Protein AF-A0A452YRM8-F1 (afdb_monomer)

Foldseek 3Di:
DVVLLCQQADPDQVGKRKDPDFAKDKDKDFDPAKWQWFKKKWQFAWQQKKWKWFAADPDPVRTDTQDGIDGDDNGIDMGTSLRDTGRMMMIIRHGGDIGMTRYMDTDGGGQHQDHPLCVLLCVVLSVQVVVVVVPDPDPDSPSVVLSSLLSVPCPVVVVVLVVVVVVDPDDSVVNNVVSVVVSVVSPPPDDPPDDD

Structure (mmCIF, N/CA/C/O backbone):
data_AF-A0A452YRM8-F1
#
_entry.id   AF-A0A452YRM8-F1
#
loop_
_atom_site.group_PDB
_atom_site.id
_atom_site.type_symbol
_atom_site.label_atom_id
_atom_site.label_alt_id
_atom_site.label_comp_id
_atom_site.label_asym_id
_atom_site.label_entity_id
_atom_site.label_seq_id
_atom_site.pdbx_PDB_ins_code
_atom_site.Cartn_x
_atom_site.Cartn_y
_atom_site.Cartn_z
_atom_site.occupancy
_atom_site.B_iso_or_equiv
_atom_site.auth_seq_id
_atom_site.auth_comp_id
_atom_site.auth_asym_id
_atom_site.auth_atom_id
_atom_site.pdbx_PDB_model_num
ATOM 1 N N . SER A 1 1 ? -2.938 9.237 -21.893 1.00 46.12 1 SER A N 1
ATOM 2 C CA . SER A 1 1 ? -1.861 8.493 -21.199 1.00 46.12 1 SER A CA 1
ATOM 3 C C . SER A 1 1 ? -2.365 7.520 -20.121 1.00 46.12 1 SER A C 1
ATOM 5 O O . SER A 1 1 ? -1.609 6.620 -19.784 1.00 46.12 1 SER A O 1
ATOM 7 N N . GLY A 1 2 ? -3.614 7.614 -19.626 1.00 52.16 2 GLY A N 1
ATOM 8 C CA . GLY A 1 2 ? -4.144 6.734 -18.562 1.00 52.16 2 GLY A CA 1
ATOM 9 C C . GLY A 1 2 ? -4.375 5.256 -18.927 1.00 52.16 2 GLY A C 1
ATOM 10 O O . GLY A 1 2 ? -4.176 4.394 -18.080 1.00 52.16 2 GLY A O 1
ATOM 11 N N . GLN A 1 3 ? -4.691 4.930 -20.188 1.00 58.25 3 GLN A N 1
ATOM 12 C CA . GLN A 1 3 ? -4.944 3.536 -20.610 1.00 58.25 3 GLN A CA 1
ATOM 13 C C . GLN A 1 3 ? -3.745 2.594 -20.402 1.00 58.25 3 GLN A C 1
ATOM 15 O O . GLN A 1 3 ? -3.945 1.420 -20.131 1.00 58.25 3 GLN A O 1
ATOM 20 N N . LYS A 1 4 ? -2.500 3.093 -2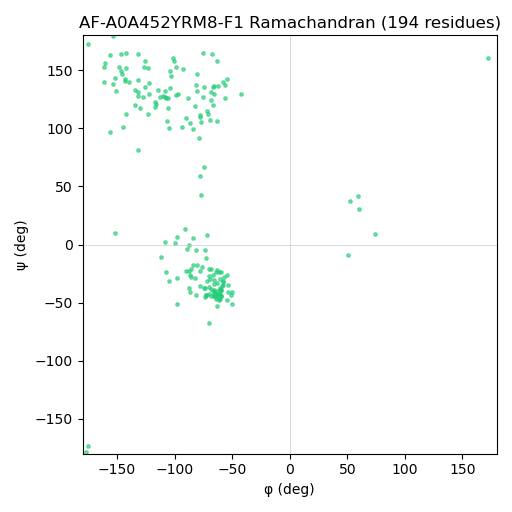0.467 1.00 73.69 4 LYS A N 1
ATOM 21 C CA . LYS A 1 4 ? -1.307 2.258 -20.232 1.00 73.69 4 LYS A CA 1
ATOM 22 C C . LYS A 1 4 ? -1.042 1.974 -18.753 1.00 73.69 4 LYS A C 1
ATOM 24 O O . LYS A 1 4 ? -0.333 1.023 -18.455 1.00 73.69 4 LYS A O 1
ATOM 29 N N . ALA A 1 5 ? -1.553 2.805 -17.841 1.00 81.31 5 ALA A N 1
ATOM 30 C CA . ALA A 1 5 ? -1.386 2.587 -16.405 1.00 81.31 5 ALA A CA 1
ATOM 31 C C . ALA A 1 5 ? -2.274 1.439 -15.917 1.00 81.31 5 ALA A C 1
ATOM 33 O O . ALA A 1 5 ? -1.815 0.632 -15.122 1.00 81.31 5 ALA A O 1
ATOM 34 N N . ALA A 1 6 ? -3.489 1.312 -16.462 1.00 86.50 6 ALA A N 1
ATOM 35 C CA . ALA A 1 6 ? -4.409 0.222 -16.134 1.00 86.50 6 ALA A CA 1
ATOM 36 C C . ALA A 1 6 ? -3.855 -1.172 -16.481 1.00 86.50 6 ALA A C 1
ATOM 38 O O . ALA A 1 6 ? -4.227 -2.140 -15.830 1.00 86.50 6 ALA A O 1
ATOM 39 N N . ASN A 1 7 ? -2.910 -1.268 -17.426 1.00 88.69 7 ASN A N 1
ATOM 40 C CA . ASN A 1 7 ? -2.242 -2.527 -17.774 1.00 88.69 7 ASN A CA 1
ATOM 41 C C . ASN A 1 7 ? -1.607 -3.222 -16.563 1.00 88.69 7 ASN A C 1
ATOM 43 O O . ASN A 1 7 ? -1.471 -4.435 -16.579 1.00 88.69 7 ASN A O 1
ATOM 47 N N . VAL A 1 8 ? -1.232 -2.482 -15.508 1.00 91.06 8 VAL A N 1
ATOM 48 C CA . VAL A 1 8 ? -0.660 -3.120 -14.315 1.00 91.06 8 VAL A CA 1
ATOM 49 C C . VAL A 1 8 ? -1.678 -3.877 -13.465 1.00 91.06 8 VAL A C 1
ATOM 51 O O . VAL A 1 8 ? -1.271 -4.580 -12.549 1.00 91.06 8 VAL A O 1
ATOM 54 N N . LEU A 1 9 ? -2.977 -3.708 -13.706 1.00 91.25 9 LEU A N 1
ATOM 55 C CA . LEU A 1 9 ? -4.030 -4.379 -12.941 1.00 91.25 9 LEU A CA 1
ATOM 56 C C . LEU A 1 9 ? -4.368 -5.758 -13.516 1.00 91.25 9 LEU A C 1
ATOM 58 O O . LEU A 1 9 ? -4.862 -6.618 -12.790 1.00 91.25 9 LEU A O 1
ATOM 62 N N . GLU A 1 10 ? -4.073 -5.975 -14.796 1.00 87.38 10 GLU A N 1
ATOM 63 C CA . GLU A 1 10 ? -4.339 -7.232 -15.481 1.00 87.38 10 GLU A CA 1
ATOM 64 C C . GLU A 1 10 ? -3.142 -8.175 -15.315 1.00 87.38 10 GLU A C 1
ATOM 66 O O . GLU A 1 10 ? -2.018 -7.803 -15.654 1.00 87.38 10 GLU A O 1
ATOM 71 N N . PRO A 1 11 ? -3.329 -9.415 -14.833 1.00 82.50 11 PRO A N 1
ATOM 72 C CA . PRO A 1 11 ? -2.251 -10.389 -14.683 1.00 82.50 11 PRO A CA 1
ATOM 73 C C . PRO A 1 11 ? -1.866 -11.027 -16.031 1.00 82.50 11 PRO A C 1
ATOM 75 O O . PRO A 1 11 ? -1.664 -12.240 -16.123 1.00 82.50 11 PRO A O 1
ATOM 78 N N . ASP A 1 12 ? -1.773 -10.226 -17.092 1.00 81.06 12 ASP A N 1
ATOM 79 C CA . ASP A 1 12 ? -1.272 -10.647 -18.392 1.00 81.06 12 ASP A CA 1
ATOM 80 C C . ASP A 1 12 ? 0.158 -10.130 -18.623 1.00 81.06 12 ASP A C 1
ATOM 82 O O . ASP A 1 12 ? 0.584 -9.110 -18.091 1.00 81.06 12 ASP A O 1
ATOM 86 N N . LEU A 1 13 ? 0.948 -10.884 -19.392 1.00 87.31 13 LEU A N 1
ATOM 87 C CA . LEU A 1 13 ? 2.312 -10.483 -19.775 1.00 87.31 13 LEU A CA 1
ATOM 88 C C . LEU A 1 13 ? 2.355 -9.860 -21.177 1.00 87.31 13 LEU A C 1
ATOM 90 O O . LEU A 1 13 ? 3.431 -9.638 -21.736 1.00 87.31 13 LEU A O 1
ATOM 94 N N . ARG A 1 14 ? 1.183 -9.639 -21.782 1.00 88.19 14 ARG A N 1
ATOM 95 C CA . ARG A 1 14 ? 1.043 -9.115 -23.148 1.00 88.19 14 ARG A CA 1
ATOM 96 C C . ARG A 1 14 ? 1.039 -7.594 -23.124 1.00 88.19 14 ARG A C 1
ATOM 98 O O . ARG A 1 14 ? 1.630 -6.953 -23.994 1.00 88.19 14 ARG A O 1
ATOM 105 N N . SER A 1 15 ? 0.410 -7.029 -22.105 1.00 89.56 15 SER A N 1
ATOM 106 C CA . SER A 1 15 ? 0.388 -5.615 -21.801 1.00 89.56 15 SER A CA 1
ATOM 107 C C . SER A 1 15 ? 1.368 -5.304 -20.666 1.00 89.56 15 SER A C 1
ATOM 109 O O . SER A 1 15 ? 1.890 -6.183 -19.989 1.00 89.56 15 SER A O 1
ATOM 111 N N . HIS A 1 16 ? 1.748 -4.038 -20.551 1.00 91.44 16 HIS A N 1
ATOM 112 C CA . HIS A 1 16 ? 2.569 -3.550 -19.447 1.00 91.44 16 HIS A CA 1
ATOM 113 C C .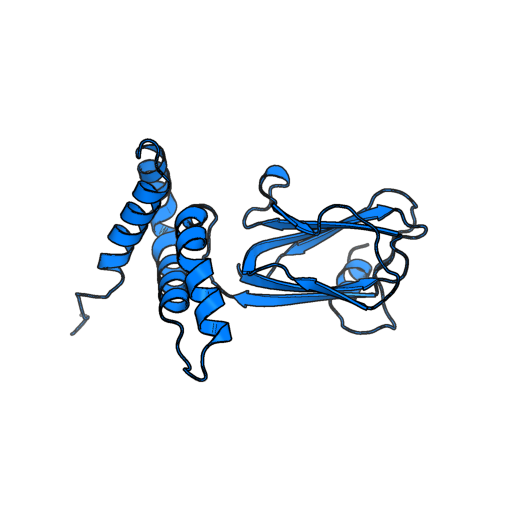 HIS A 1 16 ? 2.415 -2.038 -19.352 1.00 91.44 16 HIS A C 1
ATOM 115 O O . HIS A 1 16 ? 2.117 -1.362 -20.348 1.00 91.44 16 HIS A O 1
ATOM 121 N N . TRP A 1 17 ? 2.666 -1.499 -18.169 1.00 93.38 17 TRP A N 1
ATOM 122 C CA . TRP A 1 17 ? 2.950 -0.083 -18.028 1.00 93.38 17 TRP A CA 1
ATOM 123 C C . TRP A 1 17 ? 4.414 0.169 -18.368 1.00 93.38 17 TRP A C 1
ATOM 125 O O . TRP A 1 17 ? 5.299 -0.591 -17.969 1.00 93.38 17 TRP A O 1
ATOM 135 N N . SER A 1 18 ? 4.671 1.231 -19.122 1.00 91.31 18 SER A N 1
ATOM 136 C CA . SER A 1 18 ? 6.018 1.709 -19.405 1.00 91.31 18 SER A CA 1
ATOM 137 C C . SER A 1 18 ? 6.052 3.221 -19.524 1.00 91.31 18 SER A C 1
ATOM 139 O O . SER A 1 18 ? 5.086 3.850 -19.969 1.00 91.31 18 SER A O 1
ATOM 141 N N . THR A 1 19 ? 7.186 3.797 -19.149 1.00 88.25 19 THR A N 1
ATOM 142 C CA . THR A 1 19 ? 7.471 5.217 -19.339 1.00 88.25 19 THR A CA 1
ATOM 143 C C . THR A 1 19 ? 8.331 5.416 -20.585 1.00 88.25 19 THR A C 1
ATOM 145 O O . THR A 1 19 ? 9.067 4.525 -21.008 1.00 88.25 19 THR A O 1
ATOM 148 N N . ALA A 1 20 ? 8.218 6.589 -21.209 1.00 77.62 20 ALA A N 1
ATOM 149 C CA . ALA A 1 20 ? 9.052 6.974 -22.353 1.00 77.62 20 ALA A CA 1
ATOM 150 C C . ALA A 1 20 ? 10.375 7.640 -21.922 1.00 77.62 20 ALA A C 1
ATOM 152 O O . ALA A 1 20 ? 11.170 8.049 -22.764 1.00 77.62 20 ALA A O 1
ATOM 153 N N . THR A 1 21 ? 10.588 7.786 -20.614 1.00 70.31 21 THR A N 1
ATOM 154 C CA . THR A 1 21 ? 11.657 8.571 -19.999 1.00 70.31 21 THR A CA 1
ATOM 155 C C . THR A 1 21 ? 12.458 7.722 -19.013 1.00 70.31 21 THR A C 1
ATOM 157 O O . THR A 1 21 ? 11.938 6.787 -18.401 1.00 70.31 21 THR A O 1
ATOM 160 N N . ASN A 1 22 ? 13.728 8.090 -18.826 1.00 67.62 22 ASN A N 1
ATOM 161 C CA . ASN A 1 22 ? 14.639 7.477 -17.848 1.00 67.62 22 ASN A CA 1
ATOM 162 C C . ASN A 1 22 ? 14.604 8.200 -16.487 1.00 67.62 22 ASN A C 1
ATOM 164 O O . ASN A 1 22 ? 15.505 8.041 -15.662 1.00 67.62 22 ASN A O 1
ATOM 168 N N . THR A 1 23 ? 13.607 9.064 -16.280 1.00 78.38 23 THR A N 1
ATOM 169 C CA . THR A 1 23 ? 13.395 9.815 -15.042 1.00 78.38 23 THR A CA 1
ATOM 170 C C . THR A 1 23 ? 12.824 8.916 -13.953 1.00 78.38 23 THR A C 1
ATOM 172 O O . THR A 1 23 ? 12.367 7.809 -14.218 1.00 78.38 23 THR A O 1
ATOM 175 N N . LYS A 1 24 ? 12.871 9.376 -12.700 1.00 90.00 24 LYS A N 1
ATOM 176 C CA . LYS A 1 24 ? 12.163 8.710 -11.602 1.00 90.00 24 LYS A CA 1
ATOM 177 C C . LYS A 1 24 ? 10.666 8.820 -11.854 1.00 90.00 24 LYS A C 1
ATOM 179 O O . LYS A 1 24 ? 10.168 9.921 -12.058 1.00 90.00 24 LYS A O 1
ATOM 184 N N . GLU A 1 25 ? 9.967 7.701 -11.781 1.00 93.00 25 GLU A N 1
ATOM 185 C CA . GLU A 1 25 ? 8.539 7.604 -12.079 1.00 93.00 25 GLU A CA 1
ATOM 186 C C . GLU A 1 25 ? 7.835 6.849 -10.956 1.00 93.00 25 GLU A C 1
ATOM 188 O O . GLU A 1 25 ? 8.477 6.196 -10.131 1.00 93.00 25 GLU A O 1
ATOM 193 N N . TRP A 1 26 ? 6.514 6.938 -10.874 1.00 93.44 26 TRP A N 1
ATOM 194 C CA . TRP A 1 26 ? 5.764 6.232 -9.840 1.00 93.44 26 TRP A CA 1
ATOM 195 C C . TRP A 1 26 ? 4.375 5.825 -10.315 1.00 93.44 26 TRP A C 1
ATOM 197 O O . TRP A 1 26 ? 3.780 6.472 -11.173 1.00 93.44 26 TRP A O 1
ATOM 207 N N . ILE A 1 27 ? 3.860 4.754 -9.715 1.00 93.62 27 ILE A N 1
ATOM 208 C CA . ILE A 1 27 ? 2.459 4.345 -9.816 1.00 93.62 27 ILE A CA 1
ATOM 209 C C . ILE A 1 27 ? 1.843 4.482 -8.432 1.00 93.62 27 ILE A C 1
ATOM 211 O O . ILE A 1 27 ? 2.427 4.027 -7.448 1.00 93.62 27 ILE A O 1
ATOM 215 N N . LEU A 1 28 ? 0.670 5.103 -8.363 1.00 94.56 28 LEU A N 1
ATOM 216 C CA . LEU A 1 28 ? -0.172 5.113 -7.177 1.00 94.56 28 LEU A CA 1
ATOM 217 C C . LEU A 1 28 ? -1.410 4.269 -7.453 1.00 94.56 28 LEU A C 1
ATOM 219 O O . LEU A 1 28 ? -2.103 4.487 -8.443 1.00 94.56 28 LEU A O 1
ATOM 223 N N . LEU A 1 29 ? -1.669 3.326 -6.562 1.00 95.12 29 LEU A N 1
ATOM 224 C CA . LEU A 1 29 ? -2.851 2.487 -6.561 1.00 95.12 29 LEU A CA 1
ATOM 225 C C . LEU A 1 29 ? -3.743 2.926 -5.406 1.00 95.12 29 LEU A C 1
ATOM 227 O O . LEU A 1 29 ? -3.279 2.994 -4.268 1.00 95.12 29 LEU A O 1
ATOM 231 N N . GLU A 1 30 ? -5.006 3.205 -5.701 1.00 95.69 30 GLU A N 1
ATOM 232 C CA . GLU A 1 30 ? -6.055 3.354 -4.698 1.00 95.69 30 GLU A CA 1
ATOM 233 C C . GLU A 1 30 ? -6.843 2.042 -4.622 1.00 95.69 30 GLU A C 1
ATOM 235 O O . GLU A 1 30 ? -7.266 1.496 -5.639 1.00 95.69 30 GLU A O 1
ATOM 240 N N . LEU A 1 31 ? -7.008 1.516 -3.413 1.00 95.19 31 LEU A N 1
ATOM 241 C CA . LEU A 1 31 ? -7.835 0.348 -3.146 1.00 95.19 31 LEU A CA 1
ATOM 242 C C . LEU A 1 31 ? -9.305 0.754 -3.074 1.00 95.19 31 LEU A C 1
ATOM 244 O O . LEU A 1 31 ? -9.616 1.808 -2.536 1.00 95.19 31 LEU A O 1
ATOM 248 N N . ASN A 1 32 ? -10.221 -0.112 -3.511 1.00 94.25 32 ASN A N 1
ATOM 249 C CA . ASN A 1 32 ? -11.665 0.153 -3.409 1.00 94.25 32 ASN A CA 1
ATOM 250 C C . ASN A 1 32 ? -12.124 0.405 -1.963 1.00 94.25 32 ASN A C 1
ATOM 252 O O . ASN A 1 32 ? -13.035 1.199 -1.732 1.00 94.25 32 ASN A O 1
ATOM 256 N N . GLU A 1 33 ? -11.463 -0.232 -0.993 1.00 94.25 33 GLU A N 1
ATOM 257 C CA . GLU A 1 33 ? -11.682 -0.109 0.452 1.00 94.25 33 GLU A CA 1
ATOM 258 C C . GLU A 1 33 ? -10.331 -0.149 1.186 1.00 94.25 33 GLU A C 1
ATOM 260 O O . GLU A 1 33 ? -9.388 -0.768 0.679 1.00 94.25 33 GLU A O 1
ATOM 265 N N . PRO A 1 34 ? -10.198 0.488 2.366 1.00 95.62 34 PRO A N 1
ATOM 266 C CA . PRO A 1 34 ? -9.025 0.294 3.208 1.00 95.62 34 PRO A CA 1
ATOM 267 C C . PRO A 1 34 ? -8.794 -1.190 3.520 1.00 95.62 34 PRO A C 1
ATOM 269 O O . PRO A 1 34 ? -9.731 -1.969 3.710 1.00 95.62 34 PRO A O 1
ATOM 272 N N . CYS A 1 35 ? -7.531 -1.596 3.566 1.00 95.56 35 CYS A N 1
ATOM 273 C CA . CYS A 1 35 ? -7.143 -2.994 3.661 1.00 95.56 35 CYS A CA 1
ATOM 274 C C . CYS A 1 35 ? -5.913 -3.160 4.552 1.00 95.56 35 CYS A C 1
ATOM 276 O O . CYS A 1 35 ? -4.977 -2.362 4.500 1.00 95.56 35 CYS A O 1
ATOM 278 N N . LEU A 1 36 ? -5.886 -4.237 5.334 1.00 95.25 36 LEU A N 1
ATOM 279 C CA . LEU A 1 36 ? -4.666 -4.735 5.963 1.00 95.25 36 LEU A CA 1
ATOM 280 C C . LEU A 1 36 ? -3.876 -5.517 4.909 1.00 95.25 36 LEU A C 1
ATOM 282 O O . LEU A 1 36 ? -4.108 -6.713 4.700 1.00 95.25 36 LEU A O 1
ATOM 286 N N . VAL A 1 37 ? -2.974 -4.837 4.201 1.00 96.19 37 VAL A N 1
ATOM 287 C CA . VAL A 1 37 ? -2.220 -5.416 3.084 1.00 96.19 37 VAL A CA 1
ATOM 288 C C . VAL A 1 37 ? -1.183 -6.397 3.626 1.00 96.19 37 VAL A C 1
ATOM 290 O O . VAL A 1 37 ? -0.248 -6.028 4.331 1.00 96.19 37 VAL A O 1
ATOM 293 N N . SER A 1 38 ? -1.350 -7.675 3.294 1.00 94.75 38 SER A N 1
ATOM 294 C CA . SER A 1 38 ? -0.462 -8.763 3.717 1.00 94.75 38 SER A CA 1
ATOM 295 C C . SER A 1 38 ? 0.722 -8.946 2.769 1.00 94.75 38 SER A C 1
ATOM 297 O O . SER A 1 38 ? 1.843 -9.140 3.234 1.00 94.75 38 SER A O 1
ATOM 299 N N . HIS A 1 39 ? 0.490 -8.853 1.455 1.00 96.06 39 HIS A N 1
ATOM 300 C CA . HIS A 1 39 ? 1.494 -9.085 0.420 1.00 96.06 39 HIS A CA 1
ATOM 301 C C . HIS A 1 39 ? 1.274 -8.166 -0.782 1.00 96.06 39 HIS A C 1
ATOM 303 O O . HIS A 1 39 ? 0.138 -7.862 -1.155 1.00 96.06 39 HIS A O 1
ATOM 309 N N . ILE A 1 40 ? 2.379 -7.780 -1.416 1.00 97.31 40 ILE A N 1
ATOM 310 C CA . ILE A 1 40 ? 2.413 -7.019 -2.665 1.00 97.31 40 ILE A CA 1
ATOM 311 C C . ILE A 1 40 ? 3.218 -7.832 -3.672 1.00 97.31 40 ILE A C 1
ATOM 313 O O . ILE A 1 40 ? 4.424 -8.016 -3.504 1.00 97.31 40 ILE A O 1
ATOM 317 N N . ARG A 1 41 ? 2.556 -8.327 -4.713 1.00 96.88 41 ARG A N 1
ATOM 318 C CA . ARG A 1 41 ? 3.187 -9.021 -5.833 1.00 96.88 41 ARG A CA 1
ATOM 319 C C . ARG A 1 41 ? 3.391 -8.041 -6.981 1.00 96.88 41 ARG A C 1
ATOM 321 O O . ARG A 1 41 ? 2.461 -7.334 -7.355 1.00 96.88 41 ARG A O 1
ATOM 328 N N . ILE A 1 42 ? 4.601 -7.981 -7.523 1.00 97.00 42 ILE A N 1
ATOM 329 C CA . ILE A 1 42 ? 4.967 -7.096 -8.630 1.00 97.00 42 ILE A CA 1
ATOM 330 C C . ILE A 1 42 ? 5.764 -7.912 -9.640 1.00 97.00 42 ILE A C 1
ATOM 332 O O . ILE A 1 42 ? 6.848 -8.403 -9.318 1.00 97.00 42 ILE A O 1
ATOM 336 N N . TYR A 1 43 ? 5.273 -7.999 -10.876 1.00 96.69 43 TYR A N 1
ATOM 337 C CA . TYR A 1 43 ? 6.052 -8.567 -11.969 1.00 96.69 43 TYR A CA 1
ATOM 338 C C . TYR A 1 43 ? 6.788 -7.452 -12.707 1.00 96.69 43 TYR A C 1
ATOM 340 O O . TYR A 1 43 ? 6.249 -6.725 -13.545 1.00 96.69 43 TYR A O 1
ATOM 348 N N . ASN A 1 44 ? 8.073 -7.334 -12.384 1.00 95.81 44 ASN A N 1
ATOM 349 C CA . ASN A 1 44 ? 8.964 -6.357 -12.981 1.00 95.81 44 ASN A CA 1
ATOM 350 C C . ASN A 1 44 ? 9.374 -6.725 -14.412 1.00 95.81 44 ASN A C 1
ATOM 352 O O . ASN A 1 44 ? 9.804 -7.851 -14.670 1.00 95.81 44 ASN A O 1
ATOM 356 N N . LYS A 1 45 ? 9.347 -5.741 -15.316 1.00 94.50 45 LYS A N 1
ATOM 357 C CA . LYS A 1 45 ? 9.895 -5.877 -16.669 1.00 94.50 45 LYS A CA 1
ATOM 358 C C . LYS A 1 45 ? 11.299 -5.282 -16.779 1.00 94.50 45 LYS A C 1
ATOM 360 O O . LYS A 1 45 ? 12.210 -5.942 -17.276 1.00 94.50 45 LYS A O 1
ATOM 365 N N . SER A 1 46 ? 11.493 -4.041 -16.335 1.00 94.00 46 SER A N 1
ATOM 366 C CA . SER A 1 46 ? 12.763 -3.325 -16.548 1.00 94.00 46 SER A CA 1
ATOM 367 C C . SER A 1 46 ? 13.109 -2.269 -15.496 1.00 94.00 46 SER A C 1
ATOM 369 O O . SER A 1 46 ? 14.085 -1.537 -15.673 1.00 94.00 46 SER A O 1
ATOM 371 N N . VAL A 1 47 ? 12.372 -2.202 -14.385 1.00 95.31 47 VAL A N 1
ATOM 372 C CA . VAL A 1 47 ? 12.769 -1.392 -13.227 1.00 95.31 47 VAL A CA 1
ATOM 373 C C . VAL A 1 47 ? 14.052 -1.975 -12.634 1.00 95.31 47 VAL A C 1
ATOM 375 O O . VAL A 1 47 ? 14.193 -3.189 -12.526 1.00 95.31 47 VAL A O 1
ATOM 378 N N . LEU A 1 48 ? 15.006 -1.118 -12.279 1.00 9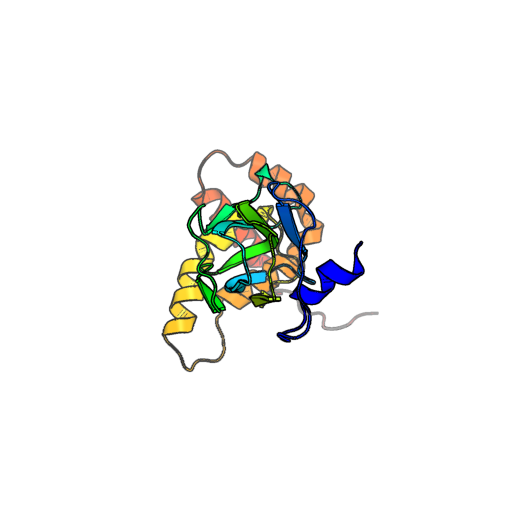4.75 48 LEU A N 1
ATOM 379 C CA . LEU A 1 48 ? 16.293 -1.508 -11.689 1.00 94.75 48 LEU A CA 1
ATOM 380 C C . LEU A 1 48 ? 16.378 -1.166 -10.202 1.00 94.75 48 LEU A C 1
ATOM 382 O O . LEU A 1 48 ? 17.202 -1.721 -9.479 1.00 94.75 48 LEU A O 1
ATOM 386 N N . GLU A 1 49 ? 15.584 -0.200 -9.755 1.00 95.81 49 GLU A N 1
ATOM 387 C CA . GLU A 1 49 ? 15.532 0.227 -8.365 1.00 95.81 49 GLU A CA 1
ATOM 388 C C . GLU A 1 49 ? 14.137 0.764 -8.053 1.00 95.81 49 GLU A C 1
ATOM 390 O O . GLU A 1 49 ? 13.614 1.588 -8.809 1.00 95.81 49 GLU A O 1
ATOM 395 N N . TRP A 1 50 ? 13.544 0.317 -6.947 1.00 96.94 50 TRP A N 1
ATOM 396 C CA . TRP A 1 50 ? 12.236 0.791 -6.505 1.00 96.94 50 TRP A CA 1
ATOM 397 C C . TRP A 1 50 ? 12.126 0.936 -4.988 1.00 96.94 50 TRP A C 1
ATOM 399 O O . TRP A 1 50 ? 12.941 0.416 -4.224 1.00 96.94 50 TRP A O 1
ATOM 409 N N . GLU A 1 51 ? 11.097 1.652 -4.559 1.00 97.00 51 GLU A N 1
ATOM 410 C CA . GLU A 1 51 ? 10.610 1.714 -3.182 1.00 97.00 51 GLU A CA 1
ATOM 411 C C . GLU A 1 51 ? 9.092 1.511 -3.204 1.00 97.00 51 GLU A C 1
ATOM 413 O O . GLU A 1 51 ? 8.419 2.013 -4.108 1.00 97.00 51 GLU A O 1
ATOM 418 N N . VAL A 1 52 ? 8.552 0.784 -2.222 1.00 97.38 52 VAL A N 1
ATOM 419 C CA . VAL A 1 52 ? 7.102 0.603 -2.071 1.00 97.38 52 VAL A CA 1
ATOM 420 C C . VAL A 1 52 ? 6.670 1.207 -0.749 1.00 97.38 52 VAL A C 1
ATOM 422 O O . VAL A 1 52 ? 7.160 0.820 0.316 1.00 97.38 52 VAL A O 1
ATOM 425 N N . THR A 1 53 ? 5.742 2.149 -0.817 1.00 97.38 53 THR A N 1
ATOM 426 C CA . THR A 1 53 ? 5.160 2.812 0.345 1.00 97.38 53 THR A CA 1
ATOM 427 C C . THR A 1 53 ? 3.642 2.703 0.306 1.00 97.38 53 THR A C 1
ATOM 429 O O . THR A 1 53 ? 3.057 2.458 -0.747 1.00 97.38 53 THR A O 1
ATOM 432 N N . GLY A 1 54 ? 2.986 2.832 1.451 1.00 96.38 54 GLY A N 1
ATOM 433 C CA . GLY A 1 54 ? 1.530 2.788 1.517 1.00 96.38 54 GLY A CA 1
ATOM 434 C C . GLY A 1 54 ? 0.996 3.508 2.740 1.00 96.38 54 GLY A C 1
ATOM 435 O O . GLY A 1 54 ? 1.743 3.794 3.673 1.00 96.38 54 GLY A O 1
ATOM 436 N N . GLY A 1 55 ? -0.289 3.832 2.725 1.00 95.62 55 GLY A N 1
ATOM 437 C CA . GLY A 1 55 ? -0.937 4.510 3.839 1.00 95.62 55 GLY A CA 1
ATOM 438 C C . GLY A 1 55 ? -2.434 4.682 3.634 1.00 95.62 55 GLY A C 1
ATOM 439 O O . GLY A 1 55 ? -2.981 4.372 2.573 1.00 95.62 55 GLY A O 1
ATOM 440 N N . LEU A 1 56 ? -3.108 5.154 4.679 1.00 94.69 56 LEU A N 1
ATOM 441 C CA . LEU A 1 56 ? -4.561 5.336 4.702 1.00 94.69 56 LEU A CA 1
ATOM 442 C C . LEU A 1 56 ? -5.009 6.692 4.117 1.00 94.69 56 LEU A C 1
ATOM 444 O O . LEU A 1 56 ? -6.085 6.769 3.536 1.00 94.69 56 LEU A O 1
ATOM 448 N N . ARG A 1 57 ? -4.173 7.742 4.174 1.00 92.44 57 ARG A N 1
ATOM 449 C CA . ARG A 1 57 ? -4.463 9.066 3.574 1.00 92.44 57 ARG A CA 1
ATOM 450 C C . ARG A 1 57 ? -3.702 9.271 2.276 1.00 92.44 57 ARG A C 1
ATOM 452 O O . ARG A 1 57 ? -2.534 8.906 2.203 1.00 92.44 57 ARG A O 1
ATOM 459 N N . TYR A 1 58 ? -4.297 9.961 1.304 1.00 91.69 58 TYR A N 1
ATOM 460 C CA . TYR A 1 58 ? -3.585 10.429 0.110 1.00 91.69 58 TYR A CA 1
ATOM 461 C C . TYR A 1 58 ? -2.681 11.633 0.433 1.00 91.69 58 TYR A C 1
ATOM 463 O O . TYR A 1 58 ? -2.928 12.765 0.023 1.00 91.69 58 TYR A O 1
ATOM 471 N N . LYS A 1 59 ? -1.647 11.385 1.240 1.00 89.19 59 LYS A N 1
ATOM 472 C CA . LYS A 1 59 ? -0.649 12.357 1.692 1.00 89.19 59 LYS A CA 1
ATOM 473 C C . LYS A 1 59 ? 0.719 11.668 1.726 1.00 89.19 59 LYS A C 1
ATOM 475 O O . LYS A 1 59 ? 0.882 10.743 2.523 1.00 89.19 59 LYS A O 1
ATOM 480 N N . PRO A 1 60 ? 1.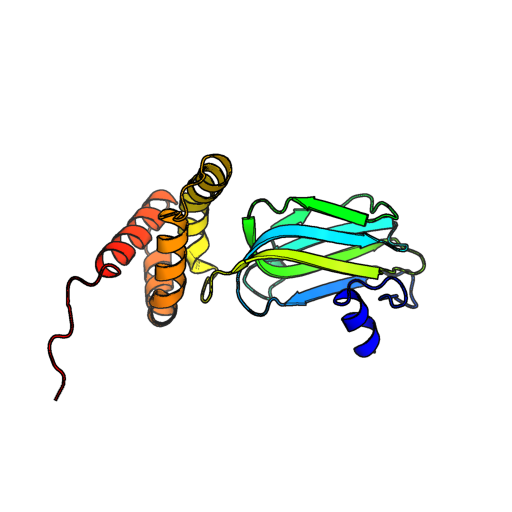687 12.041 0.864 1.00 80.56 60 PRO A N 1
ATOM 481 C CA . PRO A 1 60 ? 2.978 11.353 0.767 1.00 80.56 60 PRO A CA 1
ATOM 482 C C . PRO A 1 60 ? 3.733 11.225 2.097 1.00 80.56 60 PRO A C 1
ATOM 484 O O . PRO A 1 60 ? 4.385 10.212 2.330 1.00 80.56 60 PRO A O 1
ATOM 487 N N . GLU A 1 61 ? 3.627 12.226 2.967 1.00 88.06 61 GLU A N 1
ATOM 488 C CA . GLU A 1 61 ? 4.218 12.267 4.305 1.00 88.06 61 GLU A CA 1
ATOM 489 C C . GLU A 1 61 ? 3.589 11.270 5.290 1.00 88.06 61 GLU A C 1
ATOM 491 O O . GLU A 1 61 ? 4.230 10.887 6.264 1.00 88.06 61 GLU A O 1
ATOM 496 N N . ALA A 1 62 ? 2.363 10.813 5.023 1.00 89.12 62 ALA A N 1
ATOM 497 C CA . ALA A 1 62 ? 1.660 9.822 5.833 1.00 89.12 62 ALA A CA 1
ATOM 498 C C . ALA A 1 62 ? 1.943 8.377 5.385 1.00 89.12 62 ALA A C 1
ATOM 500 O O . ALA A 1 62 ? 1.437 7.432 5.992 1.00 89.12 62 ALA A O 1
ATOM 501 N N . PHE A 1 63 ? 2.705 8.180 4.304 1.00 94.06 63 PHE A N 1
ATOM 502 C CA . PHE A 1 63 ? 3.017 6.844 3.813 1.00 94.06 63 PHE A CA 1
ATOM 503 C C . PHE A 1 63 ? 4.155 6.204 4.603 1.00 94.06 63 PHE A C 1
ATOM 505 O O . PHE A 1 63 ? 5.238 6.768 4.761 1.00 94.06 63 PHE A O 1
ATOM 512 N N . VAL A 1 64 ? 3.937 4.959 5.014 1.00 93.88 64 VAL A N 1
ATOM 513 C CA . VAL A 1 64 ? 4.955 4.115 5.634 1.00 93.88 64 VAL A CA 1
ATOM 514 C C . VAL A 1 64 ? 5.657 3.268 4.577 1.00 93.88 64 VAL A C 1
ATOM 516 O O . VAL A 1 64 ? 5.090 2.917 3.538 1.00 93.88 64 VAL A O 1
ATOM 519 N N . LYS A 1 65 ? 6.925 2.933 4.826 1.00 95.25 65 LYS A N 1
ATOM 520 C CA . LYS A 1 65 ? 7.714 2.087 3.925 1.00 95.25 65 LYS A CA 1
ATOM 521 C C . LYS A 1 65 ? 7.322 0.627 4.105 1.00 95.25 65 LYS A C 1
ATOM 523 O O . LYS A 1 65 ? 7.646 0.024 5.120 1.00 95.25 65 LYS A O 1
ATOM 528 N N . VAL A 1 66 ? 6.692 0.060 3.081 1.00 94.50 66 VAL A N 1
ATOM 529 C CA . VAL A 1 66 ? 6.398 -1.377 3.005 1.00 94.50 66 VAL A CA 1
ATOM 530 C C . VAL A 1 66 ? 7.635 -2.137 2.529 1.00 94.50 66 VAL A C 1
ATOM 532 O O . VAL A 1 66 ? 8.023 -3.153 3.097 1.00 94.50 66 VAL A O 1
ATOM 535 N N . ARG A 1 67 ? 8.312 -1.599 1.511 1.00 95.31 67 ARG A N 1
ATOM 536 C CA . ARG A 1 67 ? 9.618 -2.066 1.043 1.00 95.31 67 ARG A CA 1
ATOM 537 C C . ARG A 1 67 ? 10.540 -0.856 0.943 1.00 95.31 67 ARG A C 1
ATOM 539 O O . ARG A 1 67 ? 10.262 0.015 0.118 1.00 95.31 67 ARG A O 1
ATOM 546 N N . PRO A 1 68 ? 11.643 -0.787 1.714 1.00 95.25 68 PRO A N 1
ATOM 547 C CA . PRO A 1 68 ? 12.592 0.309 1.564 1.00 95.25 68 PRO A CA 1
ATOM 548 C C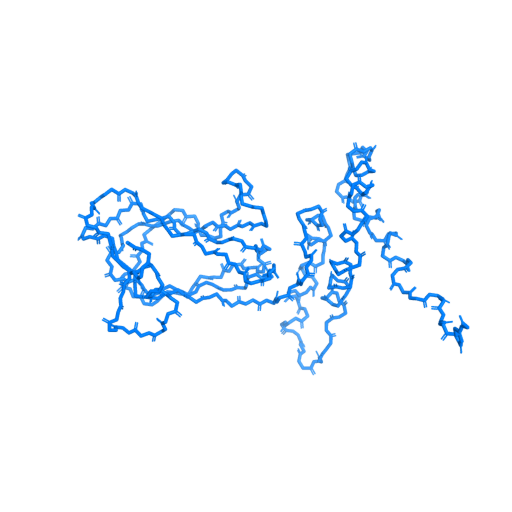 . PRO A 1 68 ? 13.222 0.286 0.173 1.00 95.25 68 PRO A C 1
ATOM 550 O O . PRO A 1 68 ? 13.268 -0.767 -0.469 1.00 95.25 68 PRO A O 1
ATOM 553 N N . ARG A 1 69 ? 13.739 1.439 -0.257 1.00 96.31 69 ARG A N 1
ATOM 554 C CA . ARG A 1 69 ? 14.525 1.587 -1.484 1.00 96.31 69 ARG A CA 1
ATOM 555 C C . ARG A 1 69 ? 15.532 0.446 -1.655 1.00 96.31 69 ARG A C 1
ATOM 557 O O . ARG A 1 69 ? 16.299 0.141 -0.742 1.00 96.31 69 ARG A O 1
ATOM 564 N N . GLY A 1 70 ? 15.538 -0.169 -2.830 1.00 95.62 70 GLY A N 1
ATOM 565 C CA . GLY A 1 70 ? 16.498 -1.213 -3.163 1.00 95.62 70 GLY A CA 1
ATOM 566 C C . GLY A 1 70 ? 16.365 -1.716 -4.591 1.00 95.62 70 GLY A C 1
ATOM 567 O O . GLY A 1 70 ? 15.535 -1.237 -5.365 1.00 95.62 70 GLY A O 1
ATOM 568 N N . GLU A 1 71 ? 17.200 -2.696 -4.929 1.00 95.62 71 GLU A N 1
ATOM 569 C CA . GLU A 1 71 ? 17.190 -3.339 -6.240 1.00 95.62 71 GLU A CA 1
ATOM 570 C C . GLU A 1 71 ? 15.821 -3.957 -6.555 1.00 95.62 71 GLU A C 1
ATOM 572 O O . GLU A 1 71 ? 15.173 -4.556 -5.690 1.00 95.62 71 GLU A O 1
ATOM 577 N N . ALA A 1 72 ? 15.408 -3.803 -7.812 1.00 94.75 72 ALA A N 1
ATOM 578 C CA . ALA A 1 72 ? 14.192 -4.378 -8.365 1.00 94.75 72 ALA A CA 1
ATOM 579 C C . ALA A 1 72 ? 14.556 -5.571 -9.268 1.00 94.75 72 ALA A C 1
ATOM 581 O O . ALA A 1 72 ? 14.965 -5.366 -10.414 1.00 94.75 72 ALA A O 1
ATOM 582 N N . PRO A 1 73 ? 14.429 -6.826 -8.799 1.00 93.62 73 PRO A N 1
ATOM 583 C CA . PRO A 1 73 ? 14.739 -7.991 -9.623 1.00 93.62 73 PRO A CA 1
ATOM 584 C C . PRO A 1 73 ? 13.819 -8.050 -10.843 1.00 93.62 73 PRO A C 1
ATOM 586 O O . PRO A 1 73 ? 12.615 -7.839 -10.711 1.00 93.62 73 PRO A O 1
ATOM 589 N N . LYS A 1 74 ? 14.358 -8.350 -12.030 1.00 93.00 74 LYS A N 1
ATOM 590 C CA . LYS A 1 74 ? 13.589 -8.469 -13.288 1.00 93.00 74 LYS A CA 1
ATOM 591 C C . LYS A 1 74 ? 12.833 -9.802 -13.375 1.00 93.00 74 LYS A C 1
ATOM 593 O O . LYS A 1 74 ? 13.091 -10.622 -14.252 1.00 93.00 74 LYS A O 1
ATOM 598 N N . ARG A 1 75 ? 11.960 -10.053 -12.405 1.00 94.62 75 ARG A N 1
ATOM 599 C CA . ARG A 1 75 ? 11.129 -11.255 -12.290 1.00 94.62 75 ARG A CA 1
ATOM 600 C C . ARG A 1 75 ? 9.863 -10.937 -11.499 1.00 94.62 75 ARG A C 1
ATOM 602 O O . ARG A 1 75 ? 9.678 -9.811 -11.038 1.00 94.62 75 ARG A O 1
ATOM 609 N N . ASP A 1 76 ? 9.018 -11.942 -11.339 1.00 95.56 76 ASP A N 1
ATOM 610 C CA . ASP A 1 76 ? 7.901 -11.899 -10.406 1.00 95.56 76 ASP A CA 1
ATOM 611 C C . ASP A 1 76 ? 8.415 -11.898 -8.960 1.00 95.56 76 ASP A C 1
ATOM 613 O O . ASP A 1 76 ? 9.210 -12.757 -8.564 1.00 95.56 76 ASP A O 1
ATOM 617 N N . MET A 1 77 ? 8.011 -10.889 -8.194 1.00 96.25 77 MET A N 1
ATOM 618 C CA . MET A 1 77 ? 8.453 -10.656 -6.824 1.00 96.25 77 MET A CA 1
ATOM 619 C C . MET A 1 77 ? 7.245 -10.541 -5.908 1.00 96.25 77 MET A C 1
ATOM 621 O O . MET A 1 77 ? 6.307 -9.812 -6.211 1.00 96.25 77 MET A O 1
ATOM 625 N N . VAL A 1 78 ? 7.305 -11.192 -4.748 1.00 96.50 78 VAL A N 1
ATOM 626 C CA . VAL A 1 78 ? 6.301 -11.062 -3.686 1.00 96.50 78 VAL A CA 1
ATOM 627 C C . VAL A 1 78 ? 6.967 -10.447 -2.463 1.00 96.50 78 VAL A C 1
ATOM 629 O O . VAL A 1 78 ? 7.936 -10.993 -1.935 1.00 96.50 78 VAL A O 1
ATOM 632 N N . TYR A 1 79 ? 6.453 -9.305 -2.019 1.00 95.75 79 TYR A N 1
ATOM 633 C CA . TYR A 1 79 ? 6.917 -8.604 -0.829 1.00 95.75 79 TYR A CA 1
ATOM 634 C C . TYR A 1 79 ? 5.912 -8.772 0.312 1.00 95.75 79 TYR A C 1
ATOM 636 O O . TYR A 1 79 ? 4.735 -8.454 0.116 1.00 95.75 79 TYR A O 1
ATOM 644 N N . PRO A 1 80 ? 6.341 -9.237 1.500 1.00 95.31 80 PRO A N 1
ATOM 645 C CA . PRO A 1 80 ? 5.487 -9.208 2.674 1.00 95.31 80 PRO A CA 1
ATOM 646 C C . PRO A 1 80 ? 5.267 -7.753 3.094 1.00 95.31 80 PRO A C 1
ATOM 648 O O . PRO A 1 80 ? 6.210 -6.973 3.203 1.00 95.31 80 PRO A O 1
ATOM 651 N N . ALA A 1 81 ? 4.010 -7.404 3.330 1.00 94.25 81 ALA A N 1
ATOM 652 C CA . ALA A 1 81 ? 3.584 -6.098 3.813 1.00 94.25 81 ALA A CA 1
ATOM 653 C C . ALA A 1 81 ? 3.115 -6.133 5.273 1.00 94.25 81 ALA A C 1
ATOM 655 O O . ALA A 1 81 ? 2.714 -5.105 5.803 1.00 94.25 81 ALA A O 1
ATOM 656 N N . ASN A 1 82 ? 3.188 -7.287 5.946 1.00 92.06 82 ASN A N 1
ATOM 657 C CA . ASN A 1 82 ? 2.951 -7.429 7.389 1.00 92.06 82 ASN A CA 1
ATOM 658 C C . ASN A 1 82 ? 1.614 -6.837 7.870 1.00 92.06 82 ASN A C 1
ATOM 660 O O . ASN A 1 82 ? 1.547 -6.265 8.953 1.00 92.06 82 ASN A O 1
ATOM 664 N N . HIS A 1 83 ? 0.559 -6.971 7.061 1.00 93.50 83 HIS A N 1
ATOM 665 C CA . HIS A 1 83 ? -0.768 -6.419 7.350 1.00 93.50 83 HIS A CA 1
ATOM 666 C C . HIS A 1 83 ? -0.774 -4.889 7.500 1.00 93.50 83 HIS A C 1
ATOM 668 O O . HIS A 1 83 ? -1.604 -4.346 8.225 1.00 93.50 83 HIS A O 1
ATOM 674 N N . THR A 1 84 ? 0.125 -4.187 6.798 1.00 94.75 84 THR A N 1
ATOM 675 C CA . THR A 1 84 ? 0.181 -2.719 6.806 1.00 94.75 84 THR A CA 1
ATOM 676 C C . THR A 1 84 ? -1.178 -2.146 6.381 1.00 94.75 84 THR A C 1
ATOM 678 O O . THR A 1 84 ? -1.672 -2.506 5.308 1.00 94.75 84 THR A O 1
ATOM 681 N N . PRO A 1 85 ? -1.787 -1.250 7.178 1.00 95.38 85 PRO A N 1
ATOM 682 C CA . PRO A 1 85 ? -3.026 -0.576 6.807 1.00 95.38 85 PRO A CA 1
ATOM 683 C C . PRO A 1 85 ? -2.802 0.350 5.618 1.00 95.38 85 PRO A C 1
ATOM 685 O O . PRO A 1 85 ? -1.993 1.278 5.680 1.00 95.38 85 PRO A O 1
ATOM 688 N N . CYS A 1 86 ? -3.510 0.111 4.520 1.00 95.56 86 CYS A N 1
ATOM 689 C CA . CYS A 1 86 ? -3.417 0.944 3.329 1.00 95.56 86 CYS A CA 1
ATOM 690 C C . CYS A 1 86 ? -4.793 1.166 2.706 1.00 95.56 86 CYS A C 1
ATOM 692 O O . CYS A 1 86 ? -5.596 0.246 2.588 1.00 95.56 86 CYS A O 1
ATOM 694 N N . ARG A 1 87 ? -5.019 2.392 2.240 1.00 96.31 87 ARG A N 1
ATOM 695 C CA . ARG A 1 87 ? -5.986 2.744 1.192 1.00 96.31 87 ARG A CA 1
ATOM 696 C C . ARG A 1 87 ? -5.251 3.028 -0.115 1.00 96.31 87 ARG A C 1
ATOM 698 O O . ARG A 1 87 ? -5.761 2.736 -1.189 1.00 96.31 87 ARG A O 1
ATOM 705 N N . TYR A 1 88 ? -4.030 3.543 -0.004 1.00 97.19 88 TYR A N 1
ATOM 706 C CA . TYR A 1 88 ? -3.166 3.903 -1.112 1.00 97.19 88 TYR A CA 1
ATOM 707 C C . TYR A 1 88 ? -1.844 3.142 -1.023 1.00 97.19 88 TYR A C 1
ATOM 709 O O . TYR A 1 88 ? -1.266 3.017 0.058 1.00 97.19 88 TYR A O 1
ATOM 717 N N . VAL A 1 89 ? -1.346 2.665 -2.162 1.00 96.88 89 VAL A N 1
ATOM 718 C CA . VAL A 1 89 ? -0.022 2.046 -2.301 1.00 96.88 89 VAL A CA 1
ATOM 719 C C . VAL A 1 89 ? 0.720 2.737 -3.433 1.00 96.88 89 VAL A C 1
ATOM 721 O O . VAL A 1 89 ? 0.219 2.832 -4.551 1.00 96.88 89 VAL A O 1
ATOM 724 N N . ARG A 1 90 ? 1.934 3.209 -3.163 1.00 96.12 90 ARG A N 1
ATOM 725 C CA . ARG A 1 90 ? 2.805 3.857 -4.139 1.00 96.12 90 ARG A CA 1
ATOM 726 C C . ARG A 1 90 ? 4.032 3.003 -4.414 1.00 96.12 90 ARG A C 1
ATOM 728 O O . ARG A 1 90 ? 4.781 2.659 -3.504 1.00 96.12 90 ARG A O 1
ATOM 735 N N . ILE A 1 91 ? 4.273 2.732 -5.691 1.00 96.31 91 ILE A N 1
ATOM 736 C CA . ILE A 1 91 ? 5.497 2.099 -6.181 1.00 96.31 91 ILE A CA 1
ATOM 737 C C . ILE A 1 91 ? 6.321 3.179 -6.869 1.00 96.31 91 ILE A C 1
ATOM 739 O O . ILE A 1 91 ? 5.988 3.635 -7.963 1.00 96.31 91 ILE A O 1
ATOM 743 N N . SER A 1 92 ? 7.391 3.603 -6.209 1.00 95.75 92 SER A N 1
ATOM 744 C CA . SER A 1 92 ? 8.335 4.587 -6.730 1.00 95.75 92 SER A CA 1
ATOM 745 C C . SER A 1 92 ? 9.435 3.865 -7.500 1.00 95.75 92 SER A C 1
ATOM 747 O O . SER A 1 92 ? 10.277 3.202 -6.903 1.00 95.75 92 SER A O 1
ATOM 749 N N . CYS A 1 93 ? 9.438 3.993 -8.823 1.00 95.44 93 CYS A N 1
ATOM 750 C CA . CYS A 1 93 ? 10.460 3.463 -9.721 1.00 95.44 93 CYS A CA 1
ATOM 751 C C . CYS A 1 93 ? 11.598 4.484 -9.840 1.00 95.44 93 CYS A C 1
ATOM 753 O O . CYS A 1 93 ? 11.479 5.518 -10.495 1.00 95.44 93 CYS A O 1
ATOM 755 N N . LEU A 1 94 ? 12.713 4.210 -9.171 1.00 94.94 94 LEU A N 1
ATOM 756 C CA . LEU A 1 94 ? 13.802 5.169 -8.984 1.00 94.94 94 LEU A CA 1
ATOM 757 C C . LEU A 1 94 ? 14.848 5.110 -10.099 1.00 94.94 94 LEU A C 1
ATOM 759 O O . LEU A 1 94 ? 15.583 6.076 -10.300 1.00 94.94 94 LEU A O 1
ATOM 763 N N . ARG A 1 95 ? 14.930 3.976 -10.803 1.00 93.12 95 ARG A N 1
ATOM 764 C CA . ARG A 1 95 ? 15.882 3.745 -11.892 1.00 93.12 95 ARG A CA 1
ATOM 765 C C . ARG A 1 95 ? 15.334 2.715 -12.880 1.00 93.12 95 ARG A C 1
ATOM 767 O O . ARG A 1 95 ? 14.820 1.678 -12.464 1.00 93.12 95 ARG A O 1
ATOM 774 N N . GLY A 1 96 ? 15.506 2.967 -14.173 1.00 88.12 96 GLY A N 1
ATOM 775 C CA . GLY A 1 96 ? 15.132 2.078 -15.278 1.00 88.12 96 GLY A CA 1
ATOM 776 C C . GLY A 1 96 ? 15.300 2.792 -16.622 1.00 88.12 96 GLY A C 1
ATOM 777 O O . GLY A 1 96 ? 15.390 4.016 -16.654 1.00 88.12 96 GLY A O 1
ATOM 778 N N . SER A 1 97 ? 15.394 2.035 -17.715 1.00 87.94 97 SER A N 1
ATOM 779 C CA . SER A 1 97 ? 15.497 2.581 -19.076 1.00 87.94 97 SER A CA 1
ATOM 780 C C . SER A 1 97 ? 14.995 1.551 -20.099 1.00 87.94 97 SER A C 1
ATOM 782 O O . SER A 1 97 ? 15.736 0.624 -20.440 1.00 87.94 97 SER A O 1
ATOM 784 N N . PRO A 1 98 ? 13.729 1.648 -20.547 1.00 88.38 98 PRO A N 1
ATOM 785 C CA . PRO A 1 98 ? 12.642 2.407 -19.916 1.00 88.38 98 PRO A CA 1
ATOM 786 C C . PRO A 1 98 ? 12.229 1.787 -18.569 1.00 88.38 98 PRO A C 1
ATOM 788 O O . PRO A 1 98 ? 12.549 0.630 -18.283 1.00 88.38 98 PRO A O 1
ATOM 791 N N . ILE A 1 99 ? 11.500 2.523 -17.729 1.00 92.50 99 ILE A N 1
ATOM 792 C CA . ILE A 1 99 ? 10.819 1.945 -16.560 1.00 92.50 99 ILE A CA 1
ATOM 793 C C . ILE A 1 99 ? 9.589 1.191 -17.066 1.00 92.50 99 ILE A C 1
ATOM 795 O O . ILE A 1 99 ? 8.785 1.762 -17.798 1.00 92.50 99 ILE A O 1
ATOM 799 N N . ALA A 1 100 ? 9.445 -0.086 -16.698 1.00 93.00 100 ALA A N 1
ATOM 800 C CA . ALA A 1 100 ? 8.277 -0.874 -17.068 1.00 93.00 100 ALA A CA 1
ATOM 801 C C . ALA A 1 100 ? 7.944 -1.985 -16.064 1.00 93.00 100 ALA A C 1
ATOM 803 O O . ALA A 1 100 ? 8.836 -2.650 -15.528 1.00 93.00 100 ALA A O 1
ATOM 804 N N . ILE A 1 101 ? 6.644 -2.213 -15.873 1.00 95.06 101 ILE A N 1
ATOM 805 C CA . ILE A 1 101 ? 6.055 -3.212 -14.972 1.00 95.06 101 ILE A CA 1
ATOM 806 C C . ILE A 1 101 ? 4.941 -3.931 -15.736 1.00 95.06 101 ILE A C 1
ATOM 808 O O . ILE A 1 101 ? 4.130 -3.264 -16.377 1.00 95.06 101 ILE A O 1
ATOM 812 N N . TYR A 1 102 ? 4.913 -5.265 -15.681 1.00 95.12 102 TYR A N 1
ATOM 813 C CA . TYR A 1 102 ? 3.830 -6.055 -16.273 1.00 95.12 102 TYR A CA 1
ATOM 814 C C . TYR A 1 102 ? 2.551 -5.871 -15.463 1.00 95.12 102 TYR A C 1
ATOM 816 O O . TYR A 1 102 ? 1.650 -5.189 -15.930 1.00 95.12 102 TYR A O 1
ATOM 824 N N . PHE A 1 103 ? 2.529 -6.370 -14.224 1.00 95.69 103 PHE A N 1
ATOM 825 C CA . PHE A 1 103 ? 1.3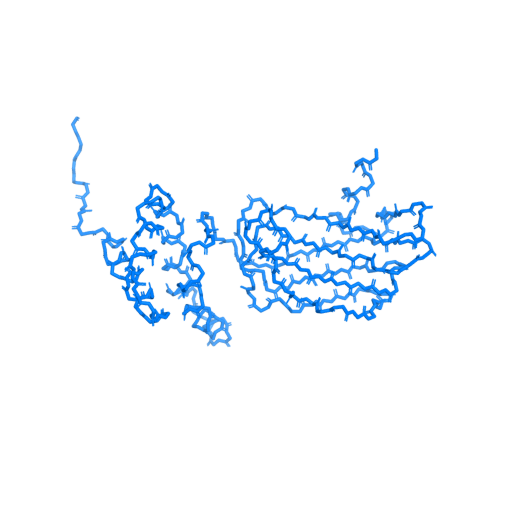76 -6.237 -13.338 1.00 95.69 103 PHE A CA 1
ATOM 826 C C . PHE A 1 103 ? 1.759 -6.100 -11.865 1.00 95.69 103 PHE A C 1
ATOM 828 O O . PHE A 1 103 ? 2.887 -6.395 -11.452 1.00 95.69 103 PHE A O 1
ATOM 835 N N . ILE A 1 104 ? 0.787 -5.648 -11.077 1.00 96.38 104 ILE A N 1
ATOM 836 C CA . ILE A 1 104 ? 0.831 -5.471 -9.633 1.00 96.38 104 ILE A CA 1
ATOM 837 C C . ILE A 1 104 ? -0.431 -6.099 -9.042 1.00 96.38 104 ILE A C 1
ATOM 839 O O . ILE A 1 104 ? -1.542 -5.822 -9.481 1.00 96.38 104 ILE A O 1
ATOM 843 N N . GLN A 1 105 ? -0.263 -6.916 -8.008 1.00 95.81 105 GLN A N 1
ATOM 844 C CA . GLN A 1 105 ? -1.360 -7.559 -7.297 1.00 95.81 105 GLN A CA 1
ATOM 845 C C . GLN A 1 105 ? -1.179 -7.370 -5.789 1.00 95.81 105 GLN A C 1
ATOM 847 O O . GLN A 1 105 ? -0.131 -7.685 -5.224 1.00 95.81 105 GLN A O 1
ATOM 852 N N . LEU A 1 106 ? -2.218 -6.867 -5.125 1.00 95.19 106 LEU A N 1
ATOM 853 C CA . LEU A 1 106 ? -2.254 -6.659 -3.678 1.00 95.19 106 LEU A CA 1
ATOM 854 C C . LEU A 1 106 ? -3.107 -7.754 -3.034 1.00 95.19 106 LEU A C 1
ATOM 856 O O . LEU A 1 106 ? -4.187 -8.072 -3.521 1.00 95.19 106 LEU A O 1
ATOM 860 N N . THR A 1 107 ? -2.620 -8.345 -1.945 1.00 95.00 107 THR A N 1
ATOM 861 C CA . THR A 1 107 ? -3.352 -9.354 -1.164 1.00 95.00 107 THR A CA 1
ATOM 862 C C . THR A 1 107 ? -3.476 -8.878 0.271 1.00 95.00 107 THR A C 1
ATOM 864 O O . THR A 1 107 ? -2.476 -8.532 0.901 1.00 95.00 107 THR A O 1
ATOM 867 N N . GLY A 1 108 ? -4.679 -8.892 0.832 1.00 93.06 108 GLY A N 1
ATOM 868 C CA . GLY A 1 108 ? -4.912 -8.435 2.197 1.00 93.06 108 GLY A CA 1
ATOM 869 C C . GLY A 1 108 ? -6.346 -8.649 2.654 1.00 93.06 108 GLY A C 1
ATOM 870 O O . GLY A 1 108 ? -7.143 -9.278 1.960 1.00 93.06 108 GLY A O 1
ATOM 871 N N . ILE A 1 109 ? -6.650 -8.126 3.838 1.00 93.38 109 ILE A N 1
ATOM 872 C CA . ILE A 1 109 ? -7.971 -8.228 4.455 1.00 93.38 109 ILE A CA 1
ATOM 873 C C . ILE A 1 109 ? -8.670 -6.867 4.362 1.00 93.38 109 ILE A C 1
ATOM 875 O O . ILE A 1 109 ? -8.181 -5.917 4.977 1.00 93.38 109 ILE A O 1
ATOM 879 N N . PRO A 1 110 ? -9.807 -6.749 3.656 1.00 94.06 110 PRO A N 1
ATOM 880 C CA . PRO A 1 110 ? -10.554 -5.499 3.609 1.00 94.06 110 PRO A CA 1
ATOM 881 C C . PRO A 1 110 ? -11.136 -5.168 4.988 1.00 94.06 110 PRO A C 1
ATOM 883 O O . PRO A 1 110 ? -11.695 -6.038 5.672 1.00 94.06 110 PRO A O 1
ATOM 886 N N . VAL A 1 111 ? -10.994 -3.904 5.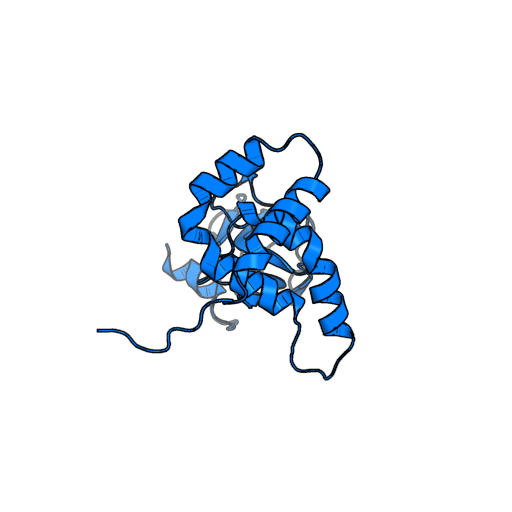381 1.00 93.81 111 VAL A N 1
ATOM 887 C CA . VAL A 1 111 ? -11.530 -3.310 6.611 1.00 93.81 111 VAL A CA 1
ATOM 888 C C . VAL A 1 111 ? -12.216 -1.991 6.220 1.00 93.81 111 VAL A C 1
ATOM 890 O O . VAL A 1 111 ? -11.603 -0.926 6.304 1.00 93.81 111 VAL A O 1
ATOM 893 N N . PRO A 1 112 ? -13.468 -2.050 5.730 1.00 91.75 112 PRO A N 1
ATOM 894 C CA . PRO A 1 112 ? -14.207 -0.862 5.309 1.00 91.75 112 PRO A CA 1
ATOM 895 C C . PRO A 1 112 ? -14.307 0.164 6.444 1.00 91.75 112 PRO A C 1
ATOM 897 O O . PRO A 1 112 ? -14.556 -0.212 7.589 1.00 91.75 112 PRO A O 1
ATOM 900 N N . GLY A 1 113 ? -14.117 1.447 6.124 1.00 90.12 113 GLY A N 1
ATOM 901 C CA . GLY A 1 113 ? -14.161 2.541 7.103 1.00 90.12 113 GLY A CA 1
ATOM 902 C C . GLY A 1 113 ? -12.940 2.633 8.026 1.00 90.12 113 GLY A C 1
ATOM 903 O O . GLY A 1 113 ? -12.962 3.386 8.995 1.00 90.12 113 GLY A O 1
ATOM 904 N N . LEU A 1 114 ? -11.869 1.871 7.764 1.00 92.94 114 LEU A N 1
ATOM 905 C CA . LEU A 1 114 ? -10.633 2.018 8.529 1.00 92.94 114 LEU A CA 1
ATOM 906 C C . LEU A 1 114 ? -9.964 3.349 8.191 1.00 92.94 114 LEU A C 1
ATOM 908 O O . LEU A 1 114 ? -9.361 3.501 7.128 1.00 92.94 114 LEU A O 1
ATOM 912 N N . GLU A 1 115 ? -10.037 4.266 9.144 1.00 90.75 115 GLU A N 1
ATOM 913 C CA . GLU A 1 115 ? -9.418 5.578 9.069 1.00 90.75 115 GLU A CA 1
ATOM 914 C C . GLU A 1 115 ? -8.098 5.646 9.871 1.00 90.75 115 GLU A C 1
ATOM 916 O O . GLU A 1 115 ? -7.854 4.821 10.761 1.00 90.75 115 GLU A O 1
ATOM 921 N N . PRO A 1 116 ? -7.203 6.600 9.553 1.00 88.50 116 PRO A N 1
ATOM 922 C CA . PRO A 1 116 ? -5.898 6.774 10.204 1.00 88.50 116 PRO A CA 1
ATOM 923 C C . PRO A 1 116 ? -5.955 6.985 11.717 1.00 88.50 116 PRO A C 1
ATOM 925 O O . PRO A 1 116 ? -5.020 6.612 12.422 1.00 88.50 116 PRO A O 1
ATOM 928 N N . GLU A 1 117 ? -7.043 7.550 12.229 1.00 85.38 117 GLU A N 1
ATOM 929 C CA . GLU A 1 117 ? -7.249 7.830 13.654 1.00 85.38 117 GLU A CA 1
ATOM 930 C C . GLU A 1 117 ? -7.290 6.532 14.469 1.00 85.38 117 GLU A C 1
ATOM 932 O O . GLU A 1 117 ? -6.960 6.513 15.653 1.00 85.38 117 GLU A O 1
ATOM 937 N N . PHE A 1 118 ? -7.618 5.410 13.821 1.00 85.31 118 PHE A N 1
ATOM 938 C CA . PHE A 1 118 ? -7.629 4.089 14.440 1.00 85.31 118 PHE A CA 1
ATOM 939 C C . PHE A 1 118 ? -6.250 3.414 14.468 1.00 85.31 118 PHE A C 1
ATOM 941 O O . PHE A 1 118 ? -6.147 2.265 14.901 1.00 85.31 118 PHE A O 1
ATOM 948 N N . GLN A 1 119 ? -5.169 4.088 14.058 1.00 85.31 119 GLN A N 1
ATOM 949 C CA . GLN A 1 119 ? -3.819 3.512 14.068 1.00 85.31 119 GLN A CA 1
ATOM 950 C C . GLN A 1 119 ? -3.388 2.935 15.437 1.00 85.31 119 GLN A C 1
ATOM 952 O O . GLN A 1 119 ? -2.812 1.843 15.438 1.00 85.31 119 GLN A O 1
ATOM 957 N N . PRO A 1 120 ? -3.667 3.564 16.603 1.00 83.00 120 PRO A N 1
ATOM 958 C CA . PRO A 1 120 ? -3.326 2.982 17.906 1.00 83.00 120 PRO A CA 1
ATOM 959 C C . PRO A 1 120 ? -4.019 1.635 18.150 1.00 83.00 120 PRO A C 1
ATOM 961 O O . PRO A 1 120 ? -3.386 0.672 18.584 1.00 83.00 120 PRO A O 1
ATOM 964 N N . LEU A 1 121 ? -5.303 1.543 17.794 1.00 83.19 121 LEU A N 1
ATOM 965 C CA . LEU A 1 121 ? -6.083 0.311 17.886 1.00 83.19 121 LEU A CA 1
ATOM 966 C C . LEU A 1 121 ? -5.531 -0.766 16.950 1.00 83.19 121 LEU A C 1
ATOM 968 O O . LEU A 1 121 ? -5.376 -1.918 17.354 1.00 83.19 121 LEU A O 1
ATOM 972 N N . VAL A 1 122 ? -5.193 -0.400 15.711 1.00 88.19 122 VAL A N 1
ATOM 973 C CA . VAL A 1 122 ? -4.581 -1.334 14.761 1.00 88.19 122 VAL A CA 1
ATOM 974 C C . VAL A 1 122 ? -3.255 -1.862 15.30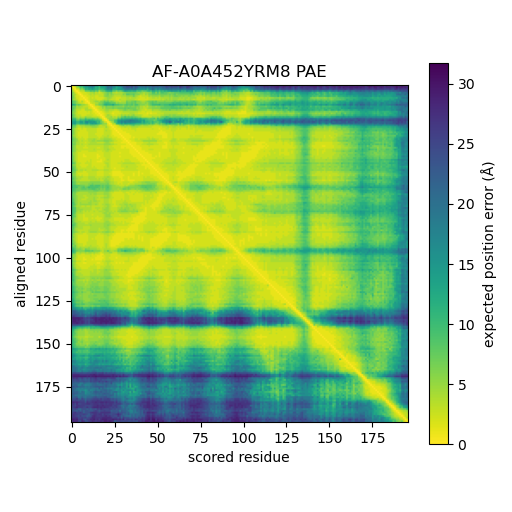2 1.00 88.19 122 VAL A C 1
ATOM 976 O O . VAL A 1 122 ? -3.047 -3.071 15.298 1.00 88.19 122 VAL A O 1
ATOM 979 N N . ASN A 1 123 ? -2.384 -0.993 15.819 1.00 86.81 123 ASN A N 1
ATOM 980 C CA . ASN A 1 123 ? -1.098 -1.396 16.393 1.00 86.81 123 ASN A CA 1
ATOM 981 C C . ASN A 1 123 ? -1.271 -2.391 17.552 1.00 86.81 123 ASN A C 1
ATOM 983 O O . ASN A 1 123 ? -0.463 -3.308 17.695 1.00 86.81 123 ASN A O 1
ATOM 987 N N . HIS A 1 124 ? -2.335 -2.239 18.343 1.00 84.38 124 HIS A N 1
ATOM 988 C CA . HIS A 1 124 ? -2.660 -3.147 19.439 1.00 84.38 124 HIS A CA 1
ATOM 989 C C . HIS A 1 124 ? -3.212 -4.502 18.958 1.00 84.38 124 HIS A C 1
ATOM 991 O O . HIS A 1 124 ? -2.788 -5.552 19.443 1.00 84.38 124 HIS A O 1
ATOM 997 N N . LEU A 1 125 ? -4.138 -4.501 17.993 1.00 86.75 125 LEU A N 1
ATOM 998 C CA . LEU A 1 125 ? -4.829 -5.715 17.535 1.00 86.75 125 LEU A CA 1
ATOM 999 C C . LEU A 1 125 ? -4.023 -6.530 16.512 1.00 86.75 125 LEU A C 1
ATOM 1001 O O . LEU A 1 125 ? -4.171 -7.749 16.429 1.00 86.75 125 LEU A O 1
ATOM 1005 N N . LEU A 1 126 ? -3.160 -5.895 15.717 1.00 88.44 126 LEU A N 1
ATOM 1006 C CA . LEU A 1 126 ? -2.468 -6.532 14.590 1.00 88.44 126 LEU A CA 1
ATOM 1007 C C . LEU A 1 126 ? -1.584 -7.738 14.973 1.00 88.44 126 LEU A C 1
ATOM 1009 O O . LEU A 1 126 ? -1.622 -8.733 14.236 1.00 88.44 126 LEU A O 1
ATOM 1013 N N . PRO A 1 127 ? -0.846 -7.740 16.105 1.00 86.88 127 PRO A N 1
ATOM 1014 C CA . PRO A 1 127 ? -0.132 -8.929 16.574 1.00 86.88 127 PRO A CA 1
ATOM 1015 C C . PRO A 1 127 ? -1.063 -10.122 16.835 1.00 86.88 127 PRO A C 1
ATOM 1017 O O . PRO A 1 127 ? -0.730 -11.250 16.474 1.00 86.88 127 PRO A O 1
ATOM 1020 N N . GLN A 1 128 ? -2.249 -9.865 17.398 1.00 85.50 128 GLN A N 1
ATOM 1021 C CA . GLN A 1 128 ? -3.264 -10.872 17.736 1.00 85.50 128 GLN A CA 1
ATOM 1022 C C . GLN A 1 128 ? -3.976 -11.383 16.473 1.00 85.50 128 GLN A C 1
ATOM 1024 O O . GLN A 1 128 ? -4.263 -12.574 16.328 1.00 85.50 128 GLN A O 1
ATOM 1029 N N . ILE A 1 129 ? -4.212 -10.486 15.509 1.00 84.25 129 ILE A N 1
ATOM 1030 C CA . ILE A 1 129 ? -4.767 -10.839 14.201 1.00 84.25 129 ILE A CA 1
ATOM 1031 C C . ILE A 1 129 ? -3.792 -11.757 13.450 1.00 84.25 129 ILE A C 1
ATOM 1033 O O . ILE A 1 129 ? -4.194 -12.804 12.938 1.00 84.25 129 ILE A O 1
ATOM 1037 N N . SER A 1 130 ? -2.507 -11.392 13.438 1.00 81.19 130 SER A N 1
ATOM 1038 C CA . SER A 1 130 ? -1.451 -12.114 12.720 1.00 81.19 130 SER A CA 1
ATOM 1039 C C . SER A 1 130 ? -1.091 -13.460 13.363 1.00 81.19 130 SER A C 1
ATOM 1041 O O . SER A 1 130 ? -0.706 -14.387 12.651 1.00 81.19 130 SER A O 1
ATOM 1043 N N . SER A 1 131 ? -1.199 -13.598 14.690 1.00 75.56 131 SER A N 1
ATOM 1044 C CA . SER A 1 131 ? -0.970 -14.873 15.389 1.00 75.56 131 SER A CA 1
ATOM 1045 C C . SER A 1 131 ? -2.106 -15.867 15.150 1.00 75.56 131 SER A C 1
ATOM 1047 O O . SER A 1 131 ? -1.852 -17.027 14.828 1.00 75.56 131 SER A O 1
ATOM 1049 N N . SER A 1 132 ? -3.352 -15.397 15.211 1.00 62.19 132 SER A N 1
ATOM 1050 C CA . SER A 1 132 ? -4.548 -16.227 15.029 1.00 62.19 132 SER A CA 1
ATOM 1051 C C . SER A 1 132 ? -4.635 -16.832 13.623 1.00 62.19 132 SER A C 1
ATOM 1053 O O . SER A 1 132 ? -5.078 -17.967 13.465 1.00 62.19 132 SER A O 1
ATOM 1055 N N . GLN A 1 133 ? -4.141 -16.119 12.603 1.00 60.97 133 GLN A N 1
ATOM 1056 C CA . GLN A 1 133 ? -4.028 -16.645 11.236 1.00 60.97 133 GLN A CA 1
ATOM 1057 C C . GLN A 1 133 ? -3.014 -17.787 11.090 1.00 60.97 133 GLN A C 1
ATOM 1059 O O . GLN A 1 133 ? -3.146 -18.601 10.182 1.00 60.97 133 GLN A O 1
ATOM 1064 N N . LYS A 1 134 ? -1.997 -17.859 11.959 1.00 57.22 134 LYS A N 1
ATOM 1065 C CA . LYS A 1 134 ? -0.980 -18.922 11.923 1.00 57.22 134 LYS A CA 1
ATOM 1066 C C . LYS A 1 134 ? -1.417 -20.193 12.656 1.00 57.22 134 LYS A C 1
ATOM 1068 O O . LYS A 1 134 ? -0.788 -21.227 12.463 1.00 57.22 134 LYS A O 1
ATOM 1073 N N . GLN A 1 135 ? -2.437 -20.117 13.518 1.00 49.47 135 GLN A N 1
ATOM 1074 C CA . GLN A 1 135 ? -2.704 -21.140 14.539 1.00 49.47 135 GLN A CA 1
ATOM 1075 C C . GLN A 1 135 ? -3.983 -21.972 14.344 1.00 49.47 135 GLN A C 1
ATOM 1077 O O . GLN A 1 135 ? -4.139 -22.971 15.036 1.00 49.47 135 GLN A O 1
ATOM 1082 N N . SER A 1 136 ? -4.909 -21.641 13.440 1.00 45.91 136 SER A N 1
ATOM 1083 C CA . SER A 1 136 ? -6.184 -22.385 13.340 1.00 45.91 136 SER A CA 1
ATOM 1084 C C . SER A 1 136 ? -6.835 -22.132 11.967 1.00 45.91 136 SER A C 1
ATOM 1086 O O . SER A 1 136 ? -6.733 -21.022 11.466 1.00 45.91 136 SER A O 1
ATOM 1088 N N . HIS A 1 137 ? -7.464 -23.047 11.217 1.00 47.09 137 HIS A N 1
ATOM 1089 C CA . HIS A 1 137 ? -8.441 -24.114 11.508 1.00 47.09 137 HIS A CA 1
ATOM 1090 C C . HIS A 1 137 ? -9.681 -23.693 12.323 1.00 47.09 137 HIS A C 1
ATOM 1092 O O . HIS A 1 137 ? -10.644 -24.450 12.367 1.00 47.09 137 HIS A O 1
ATOM 1098 N N . SER A 1 138 ? -9.720 -22.474 12.877 1.00 48.81 138 SER A N 1
ATOM 1099 C CA . SER A 1 138 ? -10.887 -21.881 13.536 1.00 48.81 138 SER A CA 1
ATOM 1100 C C . SER A 1 138 ? -11.308 -20.640 12.758 1.00 48.81 138 SER A C 1
ATOM 1102 O O . SER A 1 138 ? -10.549 -19.689 12.582 1.00 48.81 138 SER A O 1
ATOM 1104 N N . SER A 1 139 ? -12.529 -20.679 12.244 1.00 55.12 139 SER A N 1
ATOM 1105 C CA . SER A 1 139 ? -13.070 -19.807 11.200 1.00 55.12 139 SER A CA 1
ATOM 1106 C C . SER A 1 139 ? -13.357 -18.364 11.640 1.00 55.12 139 SER A C 1
ATOM 1108 O O . SER A 1 139 ? -13.992 -17.620 10.891 1.00 55.12 139 SER A O 1
ATOM 1110 N N . HIS A 1 140 ? -12.954 -17.946 12.846 1.00 65.38 140 HIS A N 1
ATOM 1111 C CA . HIS A 1 140 ? -13.371 -16.659 13.400 1.00 65.38 140 HIS A CA 1
ATOM 1112 C C . HIS A 1 140 ? -12.286 -15.982 14.245 1.00 65.38 140 HIS A C 1
ATOM 1114 O O . HIS A 1 140 ? -12.074 -16.295 15.413 1.00 65.38 140 HIS A O 1
ATOM 1120 N N . ASN A 1 141 ? -11.609 -15.001 13.650 1.00 79.88 141 ASN A N 1
ATOM 1121 C CA . ASN A 1 141 ? -10.667 -14.140 14.354 1.00 79.88 141 ASN A CA 1
ATOM 1122 C C . ASN A 1 141 ? -11.432 -12.993 15.036 1.00 79.88 141 ASN A C 1
ATOM 1124 O O . ASN A 1 141 ? -11.800 -12.016 14.381 1.00 79.88 141 ASN A O 1
ATOM 1128 N N . MET A 1 142 ? -11.685 -13.121 16.342 1.00 81.88 142 MET A N 1
ATOM 1129 C CA . MET A 1 142 ? -12.449 -12.136 17.123 1.00 81.88 142 MET A CA 1
ATOM 1130 C C . MET A 1 142 ? -11.827 -10.731 17.104 1.00 81.88 142 MET A C 1
ATOM 1132 O O . MET A 1 142 ? -12.547 -9.741 17.026 1.00 81.88 142 MET A O 1
ATOM 1136 N N . HIS A 1 143 ? -10.494 -10.631 17.094 1.00 84.50 143 HIS A N 1
ATOM 1137 C CA . HIS A 1 143 ? -9.781 -9.350 17.055 1.00 84.50 143 HIS A CA 1
ATOM 1138 C C . HIS A 1 143 ? -9.965 -8.642 15.713 1.00 84.50 143 HIS A C 1
ATOM 1140 O O . HIS A 1 143 ? -10.140 -7.426 15.657 1.00 84.50 143 HIS A O 1
ATOM 1146 N N . LEU A 1 144 ? -9.981 -9.411 14.623 1.00 86.69 144 LEU A N 1
ATOM 1147 C CA . LEU A 1 144 ? -10.279 -8.879 13.301 1.00 86.69 144 LEU A CA 1
ATOM 1148 C C . LEU A 1 144 ? -11.732 -8.398 13.201 1.00 86.69 144 LEU A C 1
ATOM 1150 O O . LEU A 1 144 ? -11.982 -7.367 12.583 1.00 86.69 144 LEU A O 1
ATOM 1154 N N . GLN A 1 145 ? -12.683 -9.124 13.793 1.00 85.44 145 GLN A N 1
ATOM 1155 C CA . GLN A 1 145 ? -14.084 -8.694 13.811 1.00 85.44 145 GLN A CA 1
ATOM 1156 C C . GLN A 1 145 ? -14.275 -7.417 14.617 1.00 85.44 145 GLN A C 1
ATOM 1158 O O . GLN A 1 145 ? -14.899 -6.485 14.121 1.00 85.44 145 GLN A O 1
ATOM 1163 N N . LEU A 1 146 ? -13.652 -7.330 15.794 1.00 84.56 146 LEU A N 1
ATOM 1164 C CA . LEU A 1 146 ? -13.652 -6.118 16.605 1.00 84.56 146 LEU A CA 1
ATOM 1165 C C . LEU A 1 146 ? -13.138 -4.911 15.809 1.00 84.56 146 LEU A C 1
ATOM 1167 O O . LEU A 1 146 ? -13.790 -3.870 15.777 1.00 84.56 146 LEU A O 1
ATOM 1171 N N . LEU A 1 147 ? -12.007 -5.065 15.111 1.00 87.75 147 LEU A N 1
ATOM 1172 C CA . LEU A 1 147 ? -11.461 -4.005 14.265 1.00 87.75 147 LEU A CA 1
ATOM 1173 C C . LEU A 1 147 ? -12.444 -3.589 13.161 1.00 87.75 147 LEU A C 1
ATOM 1175 O O . LEU A 1 147 ? -12.633 -2.397 12.933 1.00 87.75 147 LEU A O 1
ATOM 1179 N N . LYS A 1 148 ? -13.081 -4.554 12.486 1.00 88.94 148 LYS A N 1
ATOM 1180 C CA . LYS A 1 148 ? -14.067 -4.279 11.430 1.00 88.94 148 LYS A CA 1
ATOM 1181 C C . LYS A 1 148 ? -15.310 -3.573 11.961 1.00 88.94 148 LYS A C 1
ATOM 1183 O O . LYS A 1 148 ? -15.803 -2.655 11.313 1.00 88.94 148 LYS A O 1
ATOM 1188 N N . ASP A 1 149 ? -15.819 -3.983 13.117 1.00 85.00 149 ASP A N 1
ATOM 1189 C CA . ASP A 1 149 ? -16.983 -3.345 13.725 1.00 85.00 149 ASP A CA 1
ATOM 1190 C C . ASP A 1 149 ? -16.683 -1.908 14.145 1.00 85.00 149 ASP A C 1
ATOM 1192 O O . ASP A 1 149 ? -17.487 -1.018 13.868 1.00 85.00 149 ASP A O 1
ATOM 1196 N N . ILE A 1 150 ? -15.511 -1.668 14.735 1.00 83.56 150 ILE A N 1
ATOM 1197 C CA . ILE A 1 150 ? -15.064 -0.324 15.105 1.00 83.56 150 ILE A CA 1
ATOM 1198 C C . ILE A 1 150 ? -14.910 0.550 13.856 1.00 83.56 150 ILE A C 1
ATOM 1200 O O . ILE A 1 150 ? -15.528 1.610 13.776 1.00 83.56 150 ILE A O 1
ATOM 1204 N N . ALA A 1 151 ? -14.162 0.077 12.855 1.00 88.00 151 ALA A N 1
ATOM 1205 C CA . ALA A 1 151 ? -13.933 0.794 11.601 1.00 88.00 151 ALA A CA 1
ATOM 1206 C C . ALA A 1 151 ? -15.239 1.120 10.857 1.00 88.00 151 ALA A C 1
ATOM 1208 O O . ALA A 1 151 ? -15.357 2.164 10.230 1.00 88.00 151 ALA A O 1
ATOM 1209 N N . ARG A 1 152 ? -16.261 0.266 10.962 1.00 86.38 152 ARG A N 1
ATOM 1210 C CA . ARG A 1 152 ? -17.567 0.514 10.340 1.00 86.38 152 ARG A CA 1
ATOM 1211 C C . ARG A 1 152 ? -18.430 1.515 11.113 1.00 86.38 152 ARG A C 1
ATOM 1213 O O . ARG A 1 152 ? -19.204 2.239 10.493 1.00 86.38 152 ARG A O 1
ATOM 1220 N N . ARG A 1 153 ? -18.373 1.518 12.449 1.00 81.94 153 ARG A N 1
ATOM 1221 C CA . ARG A 1 153 ? -19.325 2.262 13.301 1.00 81.94 153 ARG A CA 1
ATOM 1222 C C . ARG A 1 153 ? -18.814 3.611 13.777 1.00 81.94 153 ARG A C 1
ATOM 1224 O O . ARG A 1 153 ? -19.626 4.497 14.020 1.00 81.94 153 ARG A O 1
ATOM 1231 N N . LEU A 1 154 ? -17.501 3.760 13.926 1.00 79.50 154 LEU A N 1
ATOM 1232 C CA . LEU A 1 154 ? -16.893 4.988 14.424 1.00 79.50 154 LEU A CA 1
ATOM 1233 C C . LEU A 1 154 ? -16.700 6.145 13.437 1.00 79.50 154 LEU A C 1
ATOM 1235 O O . LEU A 1 154 ? -16.572 7.261 13.941 1.00 79.50 154 LEU A O 1
ATOM 1239 N N . PRO A 1 155 ? -16.732 5.978 12.098 1.00 81.31 155 PRO A N 1
ATOM 1240 C CA . PRO A 1 155 ? -16.530 7.102 11.187 1.00 81.31 155 PRO A CA 1
ATOM 1241 C C . PRO A 1 155 ? -17.394 8.351 11.465 1.00 81.31 155 PRO A C 1
ATOM 1243 O O . PRO A 1 155 ? -16.852 9.454 11.437 1.00 81.31 155 PRO A O 1
ATOM 1246 N N . PRO A 1 156 ? -18.692 8.241 11.823 1.00 80.62 156 PRO A N 1
ATOM 1247 C CA . PRO A 1 156 ? -19.518 9.409 12.151 1.00 80.62 156 PRO A CA 1
ATOM 1248 C C . PRO A 1 156 ? -19.050 10.202 13.380 1.00 80.62 156 PRO A C 1
ATOM 1250 O O . PRO A 1 156 ? -19.390 11.373 13.518 1.00 80.62 156 PRO A O 1
ATOM 1253 N N . PHE A 1 157 ? -18.286 9.574 14.274 1.00 76.88 157 PHE A N 1
ATOM 1254 C CA . PHE A 1 157 ? -17.814 10.169 15.524 1.00 76.88 157 PHE A CA 1
ATOM 1255 C C . PHE A 1 157 ? -16.367 10.663 15.436 1.00 76.88 157 PHE A C 1
ATOM 1257 O O . PHE A 1 157 ? -15.852 11.188 16.421 1.00 76.88 157 PHE A O 1
ATOM 1264 N N . LEU A 1 158 ? -15.712 10.537 14.273 1.00 76.62 158 LEU A N 1
ATOM 1265 C CA . LEU A 1 158 ? -14.306 10.912 14.089 1.00 76.62 158 LEU A CA 1
ATOM 1266 C C . LEU A 1 158 ? -13.962 12.326 14.563 1.00 76.62 158 LEU A C 1
ATOM 1268 O O . LEU A 1 158 ? -12.962 12.440 15.260 1.00 76.62 158 LEU A O 1
ATOM 1272 N N . PRO A 1 159 ? -14.756 13.384 14.299 1.00 75.88 159 PRO A N 1
ATOM 1273 C CA . PRO A 1 159 ? -14.407 14.725 14.772 1.00 75.88 159 PRO A CA 1
ATOM 1274 C C . PRO A 1 159 ? -14.301 14.812 16.301 1.00 75.88 159 PRO A C 1
ATOM 1276 O O . PRO A 1 159 ? -13.419 15.486 16.827 1.00 75.88 159 PRO A O 1
ATOM 1279 N N . GLN A 1 160 ? -15.182 14.101 17.013 1.00 72.94 160 GLN A N 1
ATOM 1280 C CA . GLN A 1 160 ? -15.157 14.030 18.472 1.00 72.94 160 GLN A CA 1
ATOM 1281 C C . GLN A 1 160 ? -13.989 13.165 18.953 1.00 72.94 160 GLN A C 1
ATOM 1283 O O . GLN A 1 160 ? -13.263 13.562 19.854 1.00 72.94 160 GLN A O 1
ATOM 1288 N N . ILE A 1 161 ? -13.760 12.019 18.304 1.00 72.62 161 ILE A N 1
ATOM 1289 C CA . ILE A 1 161 ? -12.653 11.109 18.626 1.00 72.62 161 ILE A CA 1
ATOM 1290 C C . ILE A 1 161 ? -11.304 11.794 18.422 1.00 72.62 161 ILE A C 1
ATOM 1292 O O . ILE A 1 161 ? -10.428 11.649 19.262 1.00 72.62 161 ILE A O 1
ATOM 1296 N N . GLU A 1 162 ? -11.125 12.546 17.337 1.00 72.56 162 GLU A N 1
ATOM 1297 C CA . GLU A 1 162 ? -9.911 13.323 17.086 1.00 72.56 162 GLU A CA 1
ATOM 1298 C C . GLU A 1 162 ? -9.711 14.388 18.169 1.00 72.56 162 GLU A C 1
ATOM 1300 O O . GLU A 1 162 ? -8.611 14.507 18.706 1.00 72.56 162 GLU A O 1
ATOM 1305 N N . ALA A 1 163 ? -10.759 15.141 18.525 1.00 74.56 163 ALA A N 1
ATOM 1306 C CA . ALA A 1 163 ? -10.689 16.137 19.594 1.00 74.56 163 ALA A CA 1
ATOM 1307 C C . ALA A 1 163 ? -10.312 15.505 20.946 1.00 74.56 163 ALA A C 1
ATOM 1309 O O . ALA A 1 163 ? -9.423 16.007 21.635 1.00 74.56 163 ALA A O 1
ATOM 1310 N N . ASP A 1 164 ? -10.927 14.372 21.284 1.00 70.31 164 ASP A N 1
ATOM 1311 C CA . ASP A 1 164 ? -10.681 13.657 22.533 1.00 70.31 164 ASP A CA 1
ATOM 1312 C C . ASP A 1 164 ? -9.287 13.013 22.551 1.00 70.31 164 ASP A C 1
ATOM 1314 O O . ASP A 1 164 ? -8.564 13.158 23.535 1.00 70.31 164 ASP A O 1
ATOM 1318 N N . LEU A 1 165 ? -8.847 12.385 21.454 1.00 69.31 165 LEU A N 1
ATOM 1319 C CA . LEU A 1 165 ? -7.492 11.836 21.314 1.00 69.31 165 LEU A CA 1
ATOM 1320 C C . LEU A 1 165 ? -6.422 12.921 21.448 1.00 69.31 165 LEU A C 1
ATOM 1322 O O . LEU A 1 165 ? -5.402 12.681 22.087 1.00 69.31 165 LEU A O 1
ATOM 1326 N N . ASN A 1 166 ? -6.665 14.114 20.899 1.00 70.75 166 ASN A N 1
ATOM 1327 C CA . ASN A 1 166 ? -5.763 15.257 21.046 1.00 70.75 166 ASN A CA 1
ATOM 1328 C C . ASN A 1 166 ? -5.753 15.829 22.477 1.00 70.75 166 ASN A C 1
ATOM 1330 O O . ASN A 1 166 ? -4.799 16.508 22.852 1.00 70.75 166 ASN A O 1
ATOM 1334 N N . SER A 1 167 ? -6.800 15.572 23.270 1.00 71.62 167 SER A N 1
ATOM 1335 C CA . SER A 1 167 ? -6.890 15.979 24.680 1.00 71.62 167 SER A CA 1
ATOM 1336 C C . SER A 1 167 ? -6.233 14.984 25.649 1.00 71.62 167 SER A C 1
ATOM 1338 O O . SER A 1 167 ? -5.865 15.361 26.763 1.00 71.62 167 SER A O 1
ATOM 1340 N N . ILE A 1 168 ? -6.055 13.721 25.235 1.00 66.00 168 ILE A N 1
ATOM 1341 C CA . ILE A 1 168 ? -5.420 12.671 26.038 1.00 66.00 168 ILE A CA 1
ATOM 1342 C C . ILE A 1 168 ? -3.900 12.861 26.004 1.00 66.00 168 ILE A C 1
ATOM 1344 O O . ILE A 1 168 ? -3.237 12.606 25.001 1.00 66.00 168 ILE A O 1
ATOM 1348 N N . THR A 1 169 ? -3.326 13.267 27.134 1.00 53.69 169 THR A N 1
ATOM 1349 C CA . THR A 1 169 ? -1.876 13.393 27.308 1.00 53.69 169 THR A CA 1
ATOM 1350 C C . THR A 1 169 ? -1.182 12.023 27.362 1.00 53.69 169 THR A C 1
ATOM 1352 O O . THR A 1 169 ? -1.335 11.271 28.324 1.00 53.69 169 THR A O 1
ATOM 1355 N N . ASP A 1 170 ? -0.392 11.745 26.322 1.00 58.94 170 ASP A N 1
ATOM 1356 C CA . ASP A 1 170 ? 0.914 11.064 26.333 1.00 58.94 170 ASP A CA 1
ATOM 1357 C C . ASP A 1 170 ? 1.052 9.629 26.875 1.00 58.94 170 ASP A C 1
ATOM 1359 O O . ASP A 1 170 ? 2.087 9.290 27.443 1.00 58.94 170 ASP A O 1
ATOM 1363 N N . THR A 1 171 ? 0.129 8.707 26.575 1.00 60.97 171 THR A N 1
ATOM 1364 C CA . THR A 1 171 ? 0.579 7.321 26.318 1.00 60.97 171 THR A CA 1
ATOM 1365 C C . THR A 1 171 ? -0.235 6.642 25.209 1.00 60.97 171 THR A C 1
ATOM 1367 O O . THR A 1 171 ? -1.459 6.782 25.166 1.00 60.97 171 THR A O 1
ATOM 1370 N N . PRO A 1 172 ? 0.404 5.846 24.326 1.00 60.59 172 PRO A N 1
ATOM 1371 C CA . PRO A 1 172 ? -0.311 5.012 23.355 1.00 60.59 172 PRO A CA 1
ATOM 1372 C C . PRO A 1 172 ? -1.252 4.006 24.037 1.00 60.59 172 PRO A C 1
ATOM 1374 O O . PRO A 1 172 ? -2.233 3.578 23.435 1.00 60.59 172 PRO A O 1
ATOM 1377 N N . GLU A 1 173 ? -0.988 3.660 25.299 1.00 62.72 173 GLU A N 1
ATOM 1378 C CA . GLU A 1 173 ? -1.848 2.810 26.119 1.00 62.72 173 GLU A CA 1
ATOM 1379 C C . GLU A 1 173 ? -3.166 3.517 26.474 1.00 62.72 173 GLU A C 1
ATOM 1381 O O . GLU A 1 173 ? -4.228 2.933 26.279 1.00 62.72 173 GLU A O 1
ATOM 1386 N N . SER A 1 174 ? -3.137 4.797 26.865 1.00 65.31 174 SER A N 1
ATOM 1387 C CA . SER A 1 174 ? -4.345 5.606 27.092 1.00 65.31 174 SER A CA 1
ATOM 1388 C C . SER A 1 174 ? -5.210 5.740 25.834 1.00 65.31 174 SER A C 1
ATOM 1390 O O . SER A 1 174 ? -6.433 5.649 25.924 1.00 65.31 174 SER A O 1
ATOM 1392 N N . SER A 1 175 ? -4.603 5.898 24.650 1.00 67.31 175 SER A N 1
ATOM 1393 C CA . SER A 1 175 ? -5.348 5.926 23.380 1.00 67.31 175 SER A CA 1
ATOM 1394 C C . SER A 1 175 ? -5.997 4.577 23.069 1.00 67.31 175 SER A C 1
ATOM 1396 O O . SER A 1 175 ? -7.134 4.529 22.603 1.00 67.31 175 SER A O 1
ATOM 1398 N N . VAL A 1 176 ? -5.304 3.469 23.353 1.00 64.81 176 VAL A N 1
ATOM 1399 C CA . VAL A 1 176 ? -5.867 2.120 23.203 1.00 64.81 176 VAL A CA 1
ATOM 1400 C C . VAL A 1 176 ? -7.016 1.900 24.187 1.00 64.81 176 VAL A C 1
ATOM 1402 O O . VAL A 1 176 ? -8.063 1.414 23.771 1.00 64.81 176 VAL A O 1
ATOM 1405 N N . TRP A 1 177 ? -6.872 2.301 25.453 1.00 65.88 177 TRP A N 1
ATOM 1406 C CA . TRP A 1 177 ? -7.939 2.220 26.456 1.00 65.88 177 TRP A CA 1
ATOM 1407 C C . TRP A 1 177 ? -9.152 3.071 26.089 1.00 65.88 177 TRP A C 1
ATOM 1409 O O . TRP A 1 177 ? -10.274 2.590 26.202 1.00 65.88 177 TRP A O 1
ATOM 1419 N N . PHE A 1 178 ? -8.952 4.295 25.602 1.00 68.06 178 PHE A N 1
ATOM 1420 C CA . PHE A 1 178 ? -10.035 5.157 25.129 1.00 68.06 178 PHE A CA 1
ATOM 1421 C C . PHE A 1 178 ? -10.793 4.526 23.954 1.00 68.06 178 PHE A C 1
ATOM 1423 O O . PHE A 1 178 ? -12.018 4.415 23.986 1.00 68.06 178 PHE A O 1
ATOM 1430 N N . LEU A 1 179 ? -10.073 4.021 22.949 1.00 66.69 179 LEU A N 1
ATOM 1431 C CA . LEU A 1 179 ? -10.688 3.340 21.807 1.00 66.69 179 LEU A CA 1
ATOM 1432 C C . LEU A 1 179 ? -11.369 2.021 22.219 1.00 66.69 179 LEU A C 1
ATOM 1434 O O . LEU A 1 179 ? -12.421 1.683 21.680 1.00 66.69 179 LEU A O 1
ATOM 1438 N N . ALA A 1 180 ? -10.825 1.297 23.202 1.00 64.06 180 ALA A N 1
ATOM 1439 C CA . ALA A 1 180 ? -11.444 0.097 23.768 1.00 64.06 180 ALA A CA 1
ATOM 1440 C C . ALA A 1 180 ? -12.699 0.417 24.601 1.00 64.06 180 ALA A C 1
ATOM 1442 O O . ALA A 1 180 ? -13.683 -0.318 24.533 1.00 64.06 180 ALA A O 1
ATOM 1443 N N . LEU A 1 181 ? -12.703 1.532 25.339 1.00 64.62 181 LEU A N 1
ATOM 1444 C CA . LEU A 1 181 ? -13.874 2.044 26.056 1.00 64.62 181 LEU A CA 1
ATOM 1445 C C . LEU A 1 181 ? -14.983 2.443 25.087 1.00 64.62 181 LEU A C 1
ATOM 1447 O O . LEU A 1 181 ? -16.138 2.120 25.345 1.00 64.62 181 LEU A O 1
ATOM 1451 N N . LEU A 1 182 ? -14.638 3.063 23.955 1.00 63.03 182 LEU A N 1
ATOM 1452 C CA . LEU A 1 182 ? -15.578 3.309 22.861 1.00 63.03 182 LEU A CA 1
ATOM 1453 C C . LEU A 1 182 ? -16.053 2.002 22.220 1.00 63.03 182 LEU A C 1
ATOM 1455 O O . LEU A 1 182 ? -17.196 1.924 21.788 1.00 63.03 182 LEU A O 1
ATOM 1459 N N . ALA A 1 183 ? -15.230 0.951 22.211 1.00 59.88 183 ALA A N 1
ATOM 1460 C CA . ALA A 1 183 ? -15.634 -0.364 21.730 1.00 59.88 183 ALA A CA 1
ATOM 1461 C C . ALA A 1 183 ? -16.641 -1.097 22.631 1.00 59.88 183 ALA A C 1
ATOM 1463 O O . ALA A 1 183 ? -17.449 -1.876 22.123 1.00 59.88 183 ALA A O 1
ATOM 1464 N N . GLY A 1 184 ? -16.646 -0.816 23.938 1.00 56.66 184 GLY A N 1
ATOM 1465 C CA . GLY A 1 184 ? -17.620 -1.335 24.905 1.00 56.66 184 GLY A CA 1
ATOM 1466 C C . GLY A 1 184 ? -19.092 -1.155 24.485 1.00 56.66 184 GLY A C 1
ATOM 1467 O O . GLY A 1 184 ? -19.823 -2.145 24.454 1.00 56.66 184 GLY A O 1
ATOM 1468 N N . PRO A 1 185 ? -19.542 0.053 24.092 1.00 56.41 185 PRO A N 1
ATOM 1469 C CA . PRO A 1 185 ? -20.883 0.281 23.555 1.00 56.41 185 PRO A CA 1
ATOM 1470 C C . PRO A 1 185 ? -21.109 -0.230 22.116 1.00 56.41 185 PRO A C 1
ATOM 1472 O O . PRO A 1 185 ? -22.245 -0.182 21.644 1.00 56.41 185 PRO A O 1
ATOM 1475 N N . PHE A 1 186 ? -20.096 -0.754 21.402 1.00 51.75 186 PHE A N 1
ATOM 1476 C CA . PHE A 1 186 ? -20.305 -1.404 20.090 1.00 51.75 186 PHE A CA 1
ATOM 1477 C C . PHE A 1 186 ? -20.779 -2.855 20.182 1.00 51.75 186 PHE A C 1
ATOM 1479 O O . PHE A 1 186 ? -21.176 -3.427 19.162 1.00 51.75 186 PHE A O 1
ATOM 1486 N N . TYR A 1 187 ? -20.875 -3.424 21.380 1.00 51.53 187 TYR A N 1
ATOM 1487 C CA . TYR A 1 187 ? -21.798 -4.529 21.609 1.00 51.53 187 TYR A CA 1
ATOM 1488 C C . TYR A 1 187 ? -23.188 -3.940 21.865 1.00 51.53 187 TYR A C 1
ATOM 1490 O O . TYR A 1 187 ? -23.344 -3.163 22.806 1.00 51.53 187 TYR A O 1
ATOM 1498 N N . PRO A 1 188 ? -24.203 -4.246 21.038 1.00 51.69 188 PRO A N 1
ATOM 1499 C CA . PRO A 1 188 ? -25.540 -3.721 21.262 1.00 51.69 188 PRO A CA 1
ATOM 1500 C C . PRO A 1 188 ? -26.064 -4.256 22.600 1.00 51.69 188 PRO A C 1
ATOM 1502 O O . PRO A 1 188 ? -26.415 -5.424 22.719 1.00 51.69 188 PRO A O 1
ATOM 1505 N N . ILE A 1 189 ? -26.110 -3.395 23.618 1.00 54.50 189 ILE A N 1
ATOM 1506 C CA . ILE A 1 189 ? -26.835 -3.663 24.873 1.00 54.50 189 ILE A CA 1
ATOM 1507 C C . ILE A 1 189 ? -28.345 -3.470 24.640 1.00 54.50 189 ILE A C 1
ATOM 1509 O O . ILE A 1 189 ? -29.182 -3.975 25.384 1.00 54.50 189 ILE A O 1
ATOM 1513 N N . LEU A 1 190 ? -28.700 -2.753 23.572 1.00 49.88 190 LEU A N 1
ATOM 1514 C CA . LEU A 1 190 ? -30.068 -2.476 23.168 1.00 49.88 190 LEU A CA 1
ATOM 1515 C C . LEU A 1 190 ? -30.412 -3.298 21.926 1.00 49.88 190 LEU A C 1
ATOM 1517 O O . LEU A 1 190 ? -29.714 -3.228 20.915 1.00 49.88 190 LEU A O 1
ATOM 1521 N N . ASN A 1 191 ? -31.503 -4.056 22.012 1.00 53.16 191 ASN A N 1
ATOM 1522 C CA . ASN A 1 191 ? -32.109 -4.748 20.882 1.00 53.16 191 ASN A CA 1
ATOM 1523 C C . ASN A 1 191 ? -33.422 -4.042 20.519 1.00 53.16 191 ASN A C 1
ATOM 1525 O O . ASN A 1 191 ? -34.228 -3.753 21.406 1.00 53.16 191 ASN A O 1
ATOM 1529 N N . LEU A 1 192 ? -33.635 -3.748 19.237 1.00 63.44 192 LEU A N 1
ATOM 1530 C CA . LEU A 1 192 ? -34.862 -3.111 18.764 1.00 63.44 192 LEU A CA 1
ATOM 1531 C C . LEU A 1 192 ? -35.968 -4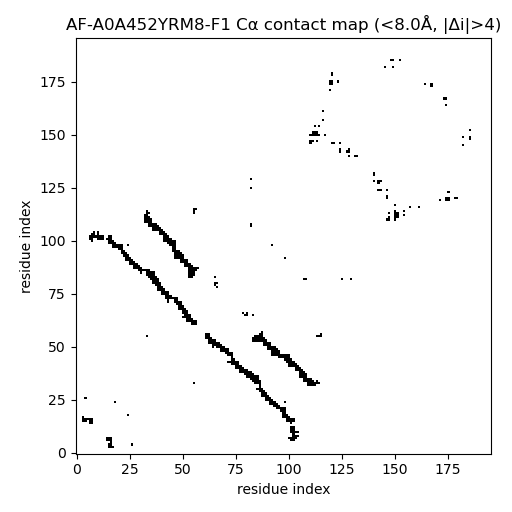.174 18.713 1.00 63.44 192 LEU A C 1
ATOM 1533 O O . LEU A 1 192 ? -35.952 -5.047 17.852 1.00 63.44 192 LEU A O 1
ATOM 1537 N N . ILE A 1 193 ? -36.898 -4.141 19.670 1.00 74.81 193 ILE A N 1
ATOM 1538 C CA . ILE A 1 193 ? -37.973 -5.146 19.760 1.00 74.81 193 ILE A CA 1
ATOM 1539 C C . ILE A 1 193 ? -39.181 -4.749 18.895 1.00 74.81 193 ILE A C 1
ATOM 1541 O O . ILE A 1 193 ? -39.911 -5.625 18.452 1.00 74.81 193 ILE A O 1
ATOM 1545 N N . ASN A 1 194 ? -39.383 -3.451 18.635 1.00 56.38 194 ASN A N 1
ATOM 1546 C CA . ASN A 1 194 ? -40.395 -2.912 17.721 1.00 56.38 194 ASN A CA 1
ATOM 1547 C C . ASN A 1 194 ? -40.046 -1.471 17.310 1.00 56.38 194 ASN A C 1
ATOM 1549 O O . ASN A 1 194 ? -39.452 -0.727 18.092 1.00 56.38 194 ASN A O 1
ATOM 1553 N N . GLU A 1 195 ? -40.507 -1.071 16.129 1.00 63.59 195 GLU A N 1
ATOM 1554 C CA . GLU A 1 195 ? -40.558 0.311 15.634 1.00 63.59 195 GLU A CA 1
ATOM 1555 C C . GLU A 1 195 ? -42.008 0.661 15.262 1.00 63.59 195 GLU A C 1
ATOM 1557 O O . GLU A 1 195 ? -42.807 -0.235 14.977 1.00 63.59 195 GLU A O 1
ATOM 1562 N N . ARG A 1 196 ? -42.374 1.942 15.340 1.00 51.78 196 ARG A N 1
ATOM 1563 C CA . ARG A 1 196 ? -43.724 2.442 15.057 1.00 51.78 196 ARG A CA 1
ATOM 1564 C C . ARG A 1 196 ? -43.676 3.527 14.000 1.00 51.78 196 ARG A C 1
ATOM 1566 O O . ARG A 1 196 ? -42.748 4.360 14.096 1.00 51.78 196 ARG A O 1
#

Solvent-accessible surface area (backbone atoms only — not comparable to full-atom values): 10859 Å² total; per-residue (Å²): 124,68,77,43,58,56,28,23,69,42,95,46,87,88,48,44,23,67,48,99,47,66,60,70,47,71,50,78,45,76,49,100,48,22,22,30,29,36,33,42,34,37,31,34,62,38,32,50,22,32,30,32,33,28,10,57,58,103,41,82,90,64,41,46,73,58,38,70,74,41,78,34,66,72,39,79,42,78,42,71,33,81,45,42,62,25,26,33,39,36,43,39,35,63,34,29,79,46,31,28,34,21,25,51,49,82,41,61,48,80,29,52,60,53,53,70,88,47,47,57,50,47,67,64,39,47,64,59,42,60,49,52,67,76,72,47,104,58,98,69,60,65,57,52,50,51,51,38,54,47,21,60,66,44,62,90,46,40,72,58,50,52,55,50,56,73,66,55,84,90,46,72,63,57,54,32,50,50,55,48,57,60,46,59,72,70,52,75,88,70,76,88,88,77,86,132

InterPro domains:
  IPR000421 Coagulation factor 5/8, C-terminal domain [PS50022] (1-42)
  IPR008979 Galactose-binding-like domain superfamily [SSF49785] (2-98)

Mean predicted aligned error: 8.84 Å

Radius of gyration: 19.93 Å; Cα contacts (8 Å, |Δi|>4): 359; chains: 1; bounding box: 61×40×50 Å

Organism: Aegilops tauschii subsp. strangulata (NCBI:txid200361)

Nearest PDB structures (foldseek):
  2yc2-assembly2_B  TM=8.856E-01  e=3.345E-07  Chlamydomonas reinhardtii
  2yc4-assembly1_A  TM=8.871E-01  e=3.776E-07  Chlamydomonas reinhardtii
  1tvg-assembly1_A  TM=8.804E-01  e=8.828E-07  Homo sapiens
  2yc4-assembly1_B  TM=8.291E-01  e=2.193E-06  Chlamydomonas reinhardtii
  4a42-assembly2_B  TM=8.384E-01  e=4.541E-06  Clostridium perfringens

pLDDT: mean 82.99, std 14.57, range [45.91, 97.38]

Secondary structure (DSSP, 8-state):
-THHHHGGGS--SS--EE-SSSS-EEEEEEEEEEEEEEEEEEEESSEEEEEEEEESSS-GGG-EEEEEEEE--SSEEEEEEEEEEEEEEEEEEEEESS-EEEEEEEEEEE-TT--GGGHHHHHHHHHHHHHHHHH-S-S--HHHHHHHHHHHHSGGGHHHHHHHHHHS-S-HHHHHHHHHHHHGGGS-S-------

Sequence (196 aa):
SGQKAANVLEPDLRSHWSTATNTKEWILLELNEPCLVSHIRIYNKSVLEWEVTGGLRYKPEAFVKVRPRGEAPKRDMVYPANHTPCRYVRISCLRGSPIAIYFIQLTGIPVPGLEPEFQPLVNHLLPQISSSQKQSHSSHNMHLQLLKDIARRLPPFLPQIEADLNSITDTPESSVWFLALLAGPFYPILNLINER